Protein AF-H2ZF50-F1 (afdb_monomer_lite)

Structure (mmCIF, N/CA/C/O backbone):
data_AF-H2ZF50-F1
#
_entry.id   AF-H2ZF50-F1
#
loop_
_atom_site.group_PDB
_atom_site.id
_atom_site.type_symbol
_atom_site.label_atom_id
_atom_site.label_alt_id
_atom_site.label_comp_id
_atom_site.label_asym_id
_atom_site.label_entity_id
_atom_site.label_seq_id
_atom_site.pdbx_PDB_ins_code
_atom_site.Cartn_x
_atom_site.Cartn_y
_atom_site.Cartn_z
_atom_site.occupancy
_atom_site.B_iso_or_equiv
_atom_site.auth_seq_id
_atom_site.auth_comp_id
_atom_site.auth_asym_id
_atom_site.auth_atom_id
_atom_site.pdbx_PDB_model_num
ATOM 1 N N . MET A 1 1 ? -32.499 -3.319 24.980 1.00 57.50 1 MET A N 1
ATOM 2 C CA . MET A 1 1 ? -32.214 -4.720 24.589 1.00 57.50 1 MET A CA 1
ATOM 3 C C . MET A 1 1 ? -31.733 -4.807 23.141 1.00 57.50 1 MET A C 1
ATOM 5 O O . MET A 1 1 ? -30.931 -5.686 22.869 1.00 57.50 1 MET A O 1
ATOM 9 N N . ASP A 1 2 ? -32.138 -3.894 22.246 1.00 81.50 2 ASP A N 1
ATOM 10 C CA . ASP A 1 2 ? -31.510 -3.765 20.916 1.00 81.50 2 ASP A CA 1
ATOM 11 C C . ASP A 1 2 ? -30.094 -3.176 20.977 1.00 81.50 2 ASP A C 1
ATOM 13 O O . ASP A 1 2 ? -29.165 -3.794 20.473 1.00 81.50 2 ASP A O 1
ATOM 17 N N . ILE A 1 3 ? -29.904 -2.070 21.706 1.00 87.12 3 ILE A N 1
ATOM 18 C CA . ILE A 1 3 ? -28.607 -1.366 21.782 1.00 87.12 3 ILE A CA 1
ATOM 19 C C . ILE A 1 3 ? -27.474 -2.279 22.288 1.00 87.12 3 ILE A C 1
ATOM 21 O O . ILE A 1 3 ? -26.375 -2.273 21.759 1.00 87.12 3 ILE A O 1
ATOM 25 N N . GLU A 1 4 ? -27.736 -3.136 23.277 1.00 87.88 4 GLU A N 1
ATOM 26 C CA . GLU A 1 4 ? -26.738 -4.095 23.782 1.00 87.88 4 GLU A CA 1
ATOM 27 C C . GLU A 1 4 ? -26.288 -5.102 22.708 1.00 87.88 4 GLU A C 1
ATOM 29 O O . GLU A 1 4 ? -25.100 -5.430 22.607 1.00 87.88 4 GLU A O 1
ATOM 34 N N . LYS A 1 5 ? -27.230 -5.582 21.885 1.00 90.81 5 LYS A N 1
ATOM 35 C CA . LYS A 1 5 ? -26.914 -6.463 20.757 1.00 90.81 5 LYS A CA 1
ATOM 36 C C . LYS A 1 5 ? -26.128 -5.703 19.697 1.00 90.81 5 LYS A C 1
ATOM 38 O O . LYS A 1 5 ? -25.146 -6.237 19.196 1.00 90.81 5 LYS A O 1
ATOM 43 N N . GLU A 1 6 ? -26.520 -4.468 19.402 1.00 93.12 6 GLU A N 1
ATOM 44 C CA . GLU A 1 6 ? -25.825 -3.603 18.451 1.00 93.12 6 GLU A CA 1
ATOM 45 C C . GLU A 1 6 ? -24.375 -3.333 18.874 1.00 93.12 6 GLU A C 1
ATOM 47 O O . GLU A 1 6 ? -23.467 -3.585 18.086 1.00 93.12 6 GLU A O 1
ATOM 52 N N . CYS A 1 7 ? -24.118 -2.971 20.136 1.00 93.31 7 CYS A N 1
ATOM 53 C CA . CYS A 1 7 ? -22.753 -2.821 20.659 1.00 93.31 7 CYS A CA 1
ATOM 54 C C . CYS A 1 7 ? -21.925 -4.105 20.502 1.00 93.31 7 CYS A C 1
ATOM 56 O O . CYS A 1 7 ? -20.751 -4.057 20.143 1.00 93.31 7 CYS A O 1
ATOM 58 N N . THR A 1 8 ? -22.539 -5.267 20.747 1.00 92.56 8 THR A N 1
ATOM 59 C CA . THR A 1 8 ? -21.868 -6.567 20.587 1.00 92.56 8 THR A CA 1
ATOM 60 C C . THR A 1 8 ? -21.523 -6.845 19.121 1.00 92.56 8 THR A C 1
ATOM 62 O O . THR A 1 8 ? -20.433 -7.340 18.820 1.00 92.56 8 THR A O 1
ATOM 65 N N . LEU A 1 9 ? -22.433 -6.516 18.199 1.00 96.06 9 LEU A N 1
ATOM 66 C CA . LEU A 1 9 ? -22.215 -6.657 16.760 1.00 96.06 9 LEU A CA 1
ATOM 67 C C . LEU A 1 9 ? -21.106 -5.721 16.269 1.00 96.06 9 LEU A C 1
ATOM 69 O O . LEU A 1 9 ? -20.211 -6.178 15.560 1.00 96.06 9 LEU A O 1
ATOM 73 N N . LEU A 1 10 ? -21.123 -4.452 16.687 1.00 96.75 10 LEU A N 1
ATOM 74 C CA . LEU A 1 10 ? -20.093 -3.471 16.339 1.00 96.75 10 LEU A CA 1
ATOM 75 C C . LEU A 1 10 ? -18.712 -3.902 16.844 1.00 96.75 10 LEU A C 1
ATOM 77 O O . LEU A 1 10 ? -17.760 -3.913 16.064 1.00 96.75 10 LEU A O 1
ATOM 81 N N . GLY A 1 11 ? -18.618 -4.355 18.098 1.00 95.75 11 GLY A N 1
ATOM 82 C CA . GLY A 1 11 ? -17.365 -4.862 18.655 1.00 95.75 11 GLY A CA 1
ATOM 83 C C . GLY A 1 11 ? -16.860 -6.107 17.924 1.00 95.75 11 GLY A C 1
ATOM 84 O O . GLY A 1 11 ? -15.666 -6.231 17.661 1.00 95.75 11 GLY A O 1
ATOM 85 N N . THR A 1 12 ? -17.759 -7.010 17.523 1.00 96.88 12 THR A N 1
ATOM 86 C CA . THR A 1 12 ? -17.396 -8.194 16.722 1.00 96.88 12 THR A CA 1
ATOM 87 C C . THR A 1 12 ? -16.875 -7.794 15.341 1.00 96.88 12 THR A C 1
ATOM 89 O O . THR A 1 12 ? -15.859 -8.322 14.890 1.00 96.88 12 THR A O 1
ATOM 92 N N . LEU A 1 13 ? -17.534 -6.834 14.687 1.00 98.00 13 LEU A N 1
ATOM 93 C CA . LEU A 1 13 ? -17.120 -6.313 13.386 1.00 98.00 13 LEU A CA 1
ATOM 94 C C . LEU A 1 13 ? -15.755 -5.618 13.462 1.00 98.00 13 LEU A C 1
ATOM 96 O O . LEU A 1 13 ? -14.892 -5.879 12.626 1.00 98.00 13 LEU A O 1
ATOM 100 N N . PHE A 1 14 ? -15.528 -4.796 14.490 1.00 98.44 14 PHE A N 1
ATOM 101 C CA . PHE A 1 14 ? -14.226 -4.179 14.744 1.00 98.44 14 PHE A CA 1
ATOM 102 C C . PHE A 1 14 ? -13.121 -5.238 14.863 1.00 98.44 14 PHE A C 1
ATOM 104 O O . PHE A 1 14 ? -12.077 -5.121 14.223 1.00 98.44 14 PHE A O 1
ATOM 111 N N . GLN A 1 15 ? -13.360 -6.294 15.650 1.00 98.00 15 GLN A N 1
ATOM 112 C CA . GLN A 1 15 ? -12.381 -7.366 15.858 1.00 98.00 15 GLN A CA 1
ATOM 113 C C . GLN A 1 15 ? -12.079 -8.145 14.571 1.00 98.00 15 GLN A C 1
ATOM 115 O O . GLN A 1 15 ? -10.922 -8.490 14.328 1.00 98.00 15 GLN A O 1
ATOM 120 N N . ALA A 1 16 ? -13.085 -8.383 13.726 1.00 98.31 16 ALA A N 1
ATOM 121 C CA . ALA A 1 16 ? -12.882 -9.003 12.419 1.00 98.31 16 ALA A CA 1
ATOM 122 C C . ALA A 1 16 ? -11.975 -8.138 11.526 1.00 98.31 16 ALA A C 1
ATOM 124 O O . ALA A 1 16 ? -10.930 -8.603 11.075 1.00 98.31 16 ALA A O 1
ATOM 125 N N . ILE A 1 17 ? -12.305 -6.852 11.371 1.00 98.25 17 ILE A N 1
ATOM 126 C CA . ILE A 1 17 ? -11.558 -5.942 10.490 1.00 98.25 17 ILE A CA 1
ATOM 127 C C . ILE A 1 17 ? -10.126 -5.730 10.992 1.00 98.25 17 ILE A C 1
ATOM 129 O O . ILE A 1 17 ? -9.184 -5.773 10.205 1.00 98.25 17 ILE A O 1
ATOM 133 N N . VAL A 1 18 ? -9.910 -5.531 12.298 1.00 98.31 18 VAL A N 1
ATOM 134 C CA . VAL A 1 18 ? -8.547 -5.305 12.815 1.00 98.31 18 VAL A CA 1
ATOM 135 C C . VAL A 1 18 ? -7.684 -6.564 12.691 1.00 98.31 18 VAL A C 1
ATOM 137 O O . VAL A 1 18 ? -6.473 -6.466 12.480 1.00 98.31 18 VAL A O 1
ATOM 140 N N . THR A 1 19 ? -8.303 -7.747 12.764 1.00 98.31 19 THR A N 1
ATOM 141 C CA . THR A 1 19 ? -7.630 -9.027 12.518 1.00 98.31 19 THR A CA 1
ATOM 142 C C . THR A 1 19 ? -7.176 -9.124 11.066 1.00 98.31 19 THR A C 1
ATOM 144 O O . THR A 1 19 ? -5.995 -9.384 10.829 1.00 98.31 19 THR A O 1
ATOM 147 N N . ASP A 1 20 ? -8.064 -8.841 10.111 1.00 97.88 20 ASP A N 1
ATOM 148 C CA . ASP A 1 20 ? -7.739 -8.836 8.679 1.00 97.88 20 ASP A CA 1
ATOM 149 C C . ASP A 1 20 ? -6.645 -7.807 8.362 1.00 97.88 20 ASP A C 1
ATOM 151 O O . ASP A 1 20 ? -5.648 -8.106 7.696 1.00 97.88 20 ASP A O 1
ATOM 155 N N . LEU A 1 21 ? -6.765 -6.608 8.937 1.00 97.19 21 LEU A N 1
ATOM 156 C CA . LEU A 1 21 ? -5.804 -5.527 8.766 1.00 97.19 21 LEU A CA 1
ATOM 157 C C . LEU A 1 21 ? -4.402 -5.924 9.256 1.00 97.19 21 LEU A C 1
ATOM 159 O O . LEU A 1 21 ? -3.409 -5.645 8.578 1.00 97.19 21 LEU A O 1
ATOM 163 N N . LYS A 1 22 ? -4.298 -6.620 10.395 1.00 97.75 22 LYS A N 1
ATOM 164 C CA . LYS A 1 22 ? -3.023 -7.147 10.918 1.00 97.75 22 LYS A CA 1
ATOM 165 C C . LYS A 1 22 ? -2.495 -8.302 10.066 1.00 97.75 22 LYS A C 1
ATOM 167 O O . LYS A 1 22 ? -1.298 -8.331 9.758 1.00 97.75 22 LYS A O 1
ATOM 172 N N . ALA A 1 23 ? -3.379 -9.212 9.656 1.00 97.62 23 ALA A N 1
ATOM 173 C CA . ALA A 1 23 ? -3.059 -10.361 8.813 1.00 97.62 23 ALA A CA 1
ATOM 174 C C . ALA A 1 23 ? -2.582 -9.961 7.407 1.00 97.62 23 ALA A C 1
ATOM 176 O O . ALA A 1 23 ? -1.871 -10.734 6.772 1.00 97.62 23 ALA A O 1
ATOM 177 N N . SER A 1 24 ? -2.894 -8.745 6.946 1.00 97.12 24 SER A N 1
ATOM 178 C CA . SER A 1 24 ? -2.404 -8.215 5.666 1.00 97.12 24 SER A CA 1
ATOM 179 C C . SER A 1 24 ? -0.895 -7.923 5.637 1.00 97.12 24 SER A C 1
ATOM 181 O O . SER A 1 24 ? -0.319 -7.810 4.557 1.00 97.12 24 SER A O 1
ATOM 183 N N . SER A 1 25 ? -0.223 -7.826 6.793 1.00 96.94 25 SER A N 1
ATOM 184 C CA . SER A 1 25 ? 1.191 -7.415 6.865 1.00 96.94 25 SER A CA 1
ATOM 185 C C . SER A 1 25 ? 2.131 -8.226 5.955 1.00 96.94 25 SER A C 1
ATOM 187 O O . SER A 1 25 ? 2.868 -7.610 5.186 1.00 96.94 25 SER A O 1
ATOM 189 N N . PRO A 1 26 ? 2.091 -9.577 5.950 1.00 98.06 26 PRO A N 1
ATOM 190 C CA . PRO A 1 26 ? 2.963 -10.376 5.091 1.00 98.06 26 PRO A CA 1
ATOM 191 C C . PRO A 1 26 ? 2.687 -10.178 3.597 1.00 98.06 26 PRO A C 1
ATOM 193 O O . PRO A 1 26 ? 3.593 -10.353 2.789 1.00 98.06 26 PRO A O 1
ATOM 196 N N . VAL A 1 27 ? 1.457 -9.807 3.221 1.00 98.38 27 VAL A N 1
ATOM 197 C CA . VAL A 1 27 ? 1.085 -9.532 1.824 1.00 98.38 27 VAL A CA 1
ATOM 198 C C . VAL A 1 27 ? 1.786 -8.265 1.335 1.00 98.38 27 VAL A C 1
ATOM 200 O O . VAL A 1 27 ? 2.349 -8.253 0.242 1.00 98.38 27 VAL A O 1
ATOM 203 N N . TRP A 1 28 ? 1.817 -7.220 2.164 1.00 98.50 28 TRP A N 1
ATOM 204 C CA . TRP A 1 28 ? 2.536 -5.984 1.852 1.00 98.50 28 TRP A CA 1
ATOM 205 C C . TRP A 1 28 ? 4.056 -6.170 1.852 1.00 98.50 28 TRP A C 1
ATOM 207 O O . TRP A 1 28 ? 4.734 -5.669 0.955 1.00 98.50 28 TRP A O 1
ATOM 217 N N . ASP A 1 29 ? 4.585 -6.928 2.818 1.00 98.38 29 ASP A N 1
ATOM 218 C CA . ASP A 1 29 ? 6.004 -7.293 2.861 1.00 98.38 29 ASP A CA 1
ATOM 219 C C . ASP A 1 29 ? 6.408 -8.074 1.586 1.00 98.38 29 ASP A C 1
ATOM 221 O O . ASP A 1 29 ? 7.432 -7.780 0.964 1.00 98.38 29 ASP A O 1
ATOM 225 N N . ASP A 1 30 ? 5.598 -9.043 1.142 1.00 98.69 30 ASP A N 1
ATOM 226 C CA . ASP A 1 30 ? 5.827 -9.787 -0.107 1.00 98.69 30 ASP A CA 1
ATOM 227 C C . ASP A 1 30 ? 5.760 -8.880 -1.346 1.00 98.69 30 ASP A C 1
ATOM 229 O O . ASP A 1 30 ? 6.642 -8.956 -2.207 1.00 98.69 30 ASP A O 1
ATOM 233 N N . PHE A 1 31 ? 4.771 -7.982 -1.412 1.00 98.75 31 PHE A N 1
ATOM 234 C CA . PHE A 1 31 ? 4.643 -6.999 -2.489 1.00 98.75 31 PHE A CA 1
ATOM 235 C C . PHE A 1 31 ? 5.906 -6.138 -2.626 1.00 98.75 31 PHE A C 1
ATOM 237 O O . PHE A 1 31 ? 6.481 -6.067 -3.713 1.00 98.75 31 PHE A O 1
ATOM 244 N N . VAL A 1 32 ? 6.385 -5.544 -1.526 1.00 98.75 32 VAL A N 1
ATOM 245 C CA . VAL A 1 32 ? 7.606 -4.720 -1.522 1.00 98.75 32 VAL A CA 1
ATOM 246 C C . VAL A 1 32 ? 8.815 -5.544 -1.961 1.00 98.75 32 VAL A C 1
ATOM 248 O O . VAL A 1 32 ? 9.557 -5.133 -2.854 1.00 98.75 32 VAL A O 1
ATOM 251 N N . ASN A 1 33 ? 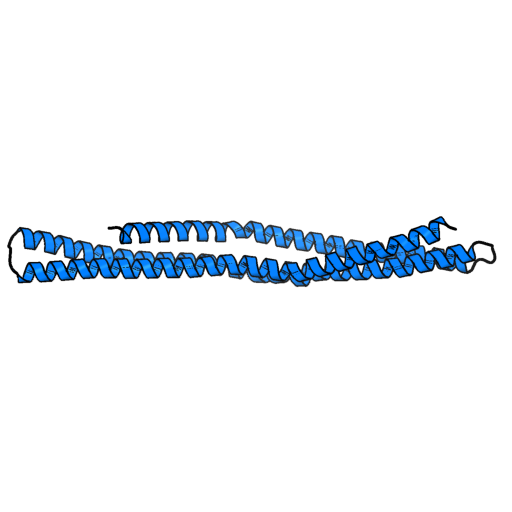8.988 -6.748 -1.412 1.00 98.69 33 ASN A N 1
ATOM 252 C CA . ASN A 1 33 ? 10.105 -7.624 -1.770 1.00 98.69 33 ASN A CA 1
ATOM 253 C C . ASN A 1 33 ? 10.110 -7.999 -3.259 1.00 98.69 33 ASN A C 1
ATOM 255 O O . ASN A 1 33 ? 11.167 -8.016 -3.899 1.00 98.69 33 ASN A O 1
ATOM 259 N N . LYS A 1 34 ? 8.941 -8.308 -3.828 1.00 98.75 34 LYS A N 1
ATOM 260 C CA . LYS A 1 34 ? 8.798 -8.611 -5.258 1.00 98.75 34 LYS A CA 1
ATOM 261 C C . LYS A 1 34 ? 9.001 -7.371 -6.124 1.00 98.75 34 LYS A C 1
ATOM 263 O O . LYS A 1 34 ? 9.671 -7.474 -7.149 1.00 98.75 34 LYS A O 1
ATOM 268 N N . GLY A 1 35 ? 8.508 -6.214 -5.689 1.00 98.75 35 GLY A N 1
ATOM 269 C CA . GLY A 1 35 ? 8.713 -4.932 -6.360 1.00 98.75 35 GLY A CA 1
ATOM 270 C C . GLY A 1 35 ? 10.194 -4.559 -6.473 1.00 98.75 35 GLY A C 1
ATOM 271 O O . GLY A 1 35 ? 10.670 -4.269 -7.569 1.00 98.75 35 GLY A O 1
ATOM 272 N N . ILE A 1 36 ? 10.957 -4.678 -5.379 1.00 98.81 36 ILE A N 1
ATOM 273 C CA . ILE A 1 36 ? 12.415 -4.442 -5.375 1.00 98.81 36 ILE A CA 1
ATOM 274 C C . ILE A 1 36 ? 13.127 -5.391 -6.349 1.00 98.81 36 ILE A C 1
ATOM 276 O O . ILE A 1 36 ? 13.986 -4.970 -7.126 1.00 98.81 36 ILE A O 1
ATOM 280 N N . LYS A 1 37 ? 12.772 -6.684 -6.332 1.00 98.75 37 LYS A N 1
ATOM 281 C CA . LYS A 1 37 ? 13.362 -7.679 -7.244 1.00 98.75 37 LYS A CA 1
ATOM 282 C C . LYS A 1 37 ? 13.079 -7.343 -8.706 1.00 98.75 37 LYS A C 1
ATOM 284 O O . LYS A 1 37 ? 14.005 -7.376 -9.515 1.00 98.75 37 LYS A O 1
ATOM 289 N N . LEU A 1 38 ? 11.832 -7.002 -9.032 1.00 98.69 38 LEU A N 1
ATOM 290 C CA . LEU A 1 38 ? 11.441 -6.606 -10.382 1.00 98.69 38 LEU A CA 1
ATOM 291 C C . LEU A 1 38 ? 12.208 -5.359 -10.836 1.00 98.69 38 LEU A C 1
ATOM 293 O O . LEU A 1 38 ? 12.811 -5.387 -11.907 1.00 98.69 38 LEU A O 1
ATOM 297 N N . HIS A 1 39 ? 12.264 -4.313 -10.005 1.00 98.69 39 HIS A N 1
ATOM 298 C CA . HIS A 1 39 ? 13.035 -3.103 -10.299 1.00 98.69 39 HIS A CA 1
ATOM 299 C C . HIS A 1 39 ? 14.501 -3.425 -10.623 1.00 98.69 39 HIS A C 1
ATOM 301 O O . HIS A 1 39 ? 15.023 -2.975 -11.641 1.00 98.69 39 HIS A O 1
ATOM 307 N N . ASN A 1 40 ? 15.166 -4.241 -9.799 1.00 98.69 40 ASN A N 1
ATOM 308 C CA . ASN A 1 40 ? 16.573 -4.591 -10.008 1.00 98.69 40 ASN A CA 1
ATOM 309 C C . ASN A 1 40 ? 16.805 -5.334 -11.333 1.00 98.69 40 ASN A C 1
ATOM 311 O O . ASN A 1 40 ? 17.778 -5.053 -12.036 1.00 98.69 40 ASN A O 1
ATOM 315 N N . LEU A 1 41 ? 15.906 -6.256 -11.691 1.00 98.69 41 LEU A N 1
ATOM 316 C CA . LEU A 1 41 ? 15.976 -6.984 -12.960 1.00 98.69 41 LEU A CA 1
ATOM 317 C C . LEU A 1 41 ? 15.733 -6.065 -14.161 1.00 98.69 41 LEU A C 1
ATOM 319 O O . LEU A 1 41 ? 16.473 -6.133 -15.144 1.00 98.69 41 LEU A O 1
ATOM 323 N N . LEU A 1 42 ? 14.741 -5.175 -14.078 1.00 98.25 42 LEU A N 1
ATOM 324 C CA . LEU A 1 42 ? 14.475 -4.184 -15.120 1.00 98.25 42 LEU A CA 1
ATOM 325 C C . LEU A 1 42 ? 15.664 -3.238 -15.293 1.00 98.25 42 LEU A C 1
ATOM 327 O O . LEU A 1 42 ? 16.131 -3.033 -16.411 1.00 98.25 42 LEU A O 1
ATOM 331 N N . LYS A 1 43 ? 16.240 -2.747 -14.193 1.00 98.19 43 LYS A N 1
ATOM 332 C CA . LYS A 1 43 ? 17.424 -1.884 -14.216 1.00 98.19 43 LYS A CA 1
ATOM 333 C C . LYS A 1 43 ? 18.599 -2.565 -14.915 1.00 98.19 43 LYS A C 1
ATOM 335 O O . LYS A 1 43 ? 19.172 -1.984 -15.835 1.00 98.19 43 LYS A O 1
ATOM 340 N N . ALA A 1 44 ? 18.909 -3.810 -14.548 1.00 98.38 44 ALA A N 1
ATOM 341 C CA . ALA A 1 44 ? 19.939 -4.598 -15.226 1.00 98.38 44 ALA A CA 1
ATOM 342 C C . ALA A 1 44 ? 19.630 -4.792 -16.722 1.00 98.38 44 ALA A C 1
ATOM 344 O O . ALA A 1 44 ? 20.524 -4.672 -17.560 1.00 98.38 44 ALA A O 1
ATOM 345 N N . THR A 1 45 ? 18.359 -5.015 -17.066 1.00 97.44 45 THR A N 1
ATOM 346 C CA . THR A 1 45 ? 17.899 -5.147 -18.455 1.00 97.44 45 THR A CA 1
ATOM 347 C C . THR A 1 45 ? 18.140 -3.865 -19.251 1.00 97.44 45 THR A C 1
ATOM 349 O O . THR A 1 45 ? 18.725 -3.937 -20.327 1.00 97.44 45 THR A O 1
ATOM 352 N N . THR A 1 46 ? 17.795 -2.688 -18.716 1.00 96.44 46 THR A N 1
ATOM 353 C CA . THR A 1 46 ? 18.047 -1.403 -19.405 1.00 96.44 46 THR A CA 1
ATOM 354 C C . THR A 1 46 ? 19.537 -1.167 -19.673 1.00 96.44 46 THR A C 1
ATOM 356 O O . THR A 1 46 ? 19.921 -0.692 -20.742 1.00 96.44 46 THR A O 1
ATOM 359 N N . MET A 1 47 ? 20.408 -1.562 -18.736 1.00 96.56 47 MET A N 1
ATOM 360 C CA . MET A 1 47 ? 21.860 -1.469 -18.910 1.00 96.56 47 MET A CA 1
ATOM 361 C C . MET A 1 47 ? 22.357 -2.416 -20.008 1.00 96.56 47 MET A C 1
ATOM 363 O O . MET A 1 47 ? 23.138 -2.008 -20.868 1.00 96.56 47 MET A O 1
ATOM 367 N N . ALA A 1 48 ? 21.882 -3.664 -20.008 1.00 97.56 48 ALA A N 1
ATOM 368 C CA . ALA A 1 48 ? 22.234 -4.650 -21.025 1.00 97.56 48 ALA A CA 1
ATOM 369 C C . ALA A 1 48 ? 21.736 -4.238 -22.421 1.00 97.56 48 ALA A C 1
ATOM 371 O O . ALA A 1 48 ? 22.489 -4.319 -23.392 1.00 97.56 48 ALA A O 1
ATOM 372 N N . MET A 1 49 ? 20.502 -3.733 -22.517 1.00 94.62 49 MET A N 1
ATOM 373 C CA . MET A 1 49 ? 19.936 -3.194 -23.756 1.00 94.62 49 MET A CA 1
ATOM 374 C C . MET A 1 49 ? 20.770 -2.024 -24.281 1.00 94.62 49 MET A C 1
ATOM 376 O O . MET A 1 49 ? 21.134 -2.025 -25.454 1.00 94.62 49 MET A O 1
ATOM 380 N N . SER A 1 50 ? 21.136 -1.068 -23.418 1.00 95.06 50 SER A N 1
ATOM 381 C CA . SER A 1 50 ? 21.997 0.063 -23.794 1.00 95.06 50 SER A CA 1
ATOM 382 C C . SER A 1 50 ? 23.330 -0.411 -24.395 1.00 95.06 50 SER A C 1
ATOM 384 O O . SER A 1 50 ? 23.689 -0.000 -25.498 1.00 95.06 50 SER A O 1
ATOM 386 N N . ALA A 1 51 ? 24.029 -1.331 -23.721 1.00 96.94 51 ALA A N 1
ATOM 387 C CA . ALA A 1 51 ? 25.318 -1.855 -24.184 1.00 96.94 51 ALA A CA 1
ATOM 388 C C . ALA A 1 51 ? 25.210 -2.637 -25.509 1.00 96.94 51 ALA A C 1
ATOM 390 O O . ALA A 1 51 ? 26.088 -2.561 -26.377 1.00 96.94 51 ALA A O 1
ATOM 391 N N . PHE A 1 52 ? 24.118 -3.380 -25.697 1.00 96.38 52 PHE A N 1
ATOM 392 C CA . PHE A 1 52 ? 23.858 -4.078 -26.952 1.00 96.38 52 PHE A CA 1
ATOM 393 C C . PHE A 1 52 ? 23.602 -3.095 -28.102 1.00 96.38 52 PHE A C 1
ATOM 395 O O . PHE A 1 52 ? 24.186 -3.241 -29.179 1.00 96.38 52 PHE A O 1
ATOM 402 N N . MET A 1 53 ? 22.817 -2.042 -27.859 1.00 94.06 53 MET A N 1
ATOM 403 C CA . MET A 1 53 ? 22.557 -1.008 -28.863 1.00 94.06 53 MET A CA 1
ATOM 404 C C . MET A 1 53 ? 23.814 -0.230 -29.255 1.00 94.06 53 MET A C 1
ATOM 406 O O . MET A 1 53 ? 23.983 0.088 -30.430 1.00 94.06 53 MET A O 1
ATOM 410 N N . GLU A 1 54 ? 24.741 0.012 -28.328 1.00 96.50 54 GLU A N 1
ATOM 411 C CA . GLU A 1 54 ? 26.060 0.570 -28.662 1.00 96.50 54 GLU A CA 1
ATOM 412 C C . GLU A 1 54 ? 26.856 -0.335 -29.611 1.00 96.50 54 GLU A C 1
ATOM 414 O O . GLU A 1 54 ? 27.562 0.148 -30.497 1.00 96.50 54 GLU A O 1
ATOM 419 N N . SER A 1 55 ? 26.738 -1.655 -29.458 1.00 97.81 55 SER A N 1
ATOM 420 C CA . SER A 1 55 ? 27.391 -2.610 -30.358 1.00 97.81 55 SER A CA 1
ATOM 421 C C . SER A 1 55 ? 26.773 -2.580 -31.758 1.00 97.81 55 SER A C 1
ATOM 423 O O . SER A 1 55 ? 27.509 -2.584 -32.745 1.00 97.81 55 SER A O 1
ATOM 425 N N . ILE A 1 56 ? 25.444 -2.463 -31.862 1.00 94.25 56 ILE A N 1
ATOM 426 C CA . ILE A 1 56 ? 24.759 -2.275 -33.152 1.00 94.25 56 ILE A CA 1
ATOM 427 C C . ILE A 1 56 ? 25.163 -0.939 -33.785 1.00 94.25 56 ILE A C 1
ATOM 429 O O . ILE A 1 56 ? 25.445 -0.899 -34.981 1.00 94.25 56 ILE A O 1
ATOM 433 N N . GLN A 1 57 ? 25.269 0.140 -33.002 1.00 96.69 57 GLN A N 1
ATOM 434 C CA . GLN A 1 57 ? 25.712 1.437 -33.519 1.00 96.69 57 GLN A CA 1
ATOM 435 C C . GLN A 1 57 ? 27.122 1.358 -34.118 1.00 96.69 57 GLN A C 1
ATOM 437 O O . GLN A 1 57 ? 27.343 1.881 -35.203 1.00 96.69 57 GLN A O 1
ATOM 442 N N . LYS A 1 58 ? 28.055 0.621 -33.498 1.00 97.88 58 LYS A N 1
ATOM 443 C CA . LYS A 1 58 ? 29.393 0.391 -34.082 1.00 97.88 58 LYS A CA 1
ATOM 444 C C . LYS A 1 58 ? 29.326 -0.306 -35.445 1.00 97.88 58 LYS A C 1
ATOM 446 O O . LYS A 1 58 ? 30.086 0.045 -36.347 1.00 97.88 58 LYS A O 1
ATOM 451 N N . ILE A 1 59 ? 28.419 -1.274 -35.613 1.00 96.06 59 ILE A N 1
ATOM 452 C CA . ILE A 1 59 ? 28.177 -1.934 -36.908 1.00 96.06 59 ILE A CA 1
ATOM 453 C C . ILE A 1 59 ? 27.602 -0.931 -37.915 1.00 96.06 59 ILE A C 1
ATOM 455 O O . ILE A 1 59 ? 28.058 -0.880 -39.060 1.00 96.06 59 ILE A O 1
ATOM 459 N N . ALA A 1 60 ? 26.635 -0.114 -37.492 1.00 94.81 60 ALA A N 1
ATOM 460 C CA . ALA A 1 60 ? 26.032 0.926 -38.318 1.00 94.81 60 ALA A CA 1
ATOM 461 C C . ALA A 1 60 ? 27.082 1.941 -38.808 1.00 94.81 60 ALA A C 1
ATOM 463 O O . ALA A 1 60 ? 27.150 2.234 -40.005 1.00 94.81 60 ALA A O 1
ATOM 464 N N . ASP A 1 61 ? 27.959 2.402 -37.915 1.00 96.81 61 ASP A N 1
ATOM 465 C CA . ASP A 1 61 ? 29.035 3.349 -38.214 1.00 96.81 61 ASP A CA 1
ATOM 466 C C . ASP A 1 61 ? 30.067 2.745 -39.170 1.00 96.81 61 ASP A C 1
ATOM 468 O O . ASP A 1 61 ? 30.451 3.375 -40.158 1.00 96.81 61 ASP A O 1
ATOM 472 N N . PHE A 1 62 ? 30.501 1.504 -38.921 1.00 96.44 62 PHE A N 1
ATOM 473 C CA . PHE A 1 62 ? 31.413 0.796 -39.821 1.00 96.44 62 PHE A CA 1
ATOM 474 C C . PHE A 1 62 ? 30.817 0.692 -41.229 1.00 96.44 62 PHE A C 1
ATOM 476 O O . PHE A 1 62 ? 31.458 1.079 -42.205 1.00 96.44 62 PHE A O 1
ATOM 483 N N . THR A 1 63 ? 29.564 0.240 -41.315 1.00 94.12 63 THR A N 1
ATOM 484 C CA . THR A 1 63 ? 28.837 0.034 -42.574 1.00 94.12 63 THR A CA 1
ATOM 485 C C . THR A 1 63 ? 28.662 1.348 -43.343 1.00 94.12 63 THR A C 1
ATOM 487 O O . THR A 1 63 ? 28.901 1.395 -44.552 1.00 94.12 63 THR A O 1
ATOM 490 N N . THR A 1 64 ? 28.351 2.442 -42.640 1.00 94.75 64 THR A N 1
ATOM 491 C CA . THR A 1 64 ? 28.209 3.794 -43.214 1.00 94.75 64 THR A CA 1
ATOM 492 C C . THR A 1 64 ? 29.517 4.326 -43.810 1.00 94.75 64 THR A C 1
ATOM 494 O O . THR A 1 64 ? 29.498 5.078 -44.786 1.00 94.75 64 THR A O 1
ATOM 497 N N . ASN A 1 65 ? 30.659 3.929 -43.243 1.00 94.69 65 ASN A N 1
ATOM 498 C CA . ASN A 1 65 ? 31.987 4.369 -43.677 1.00 94.69 65 ASN A CA 1
ATOM 499 C C . ASN A 1 65 ? 32.611 3.482 -44.768 1.00 94.69 65 ASN A C 1
ATOM 501 O O . ASN A 1 65 ? 33.694 3.792 -45.274 1.00 94.69 65 ASN A O 1
ATOM 505 N N . THR A 1 66 ? 31.954 2.385 -45.153 1.00 93.31 66 THR A N 1
ATOM 506 C CA . THR A 1 66 ? 32.412 1.564 -46.279 1.00 93.31 66 THR A CA 1
ATOM 507 C C . THR A 1 66 ? 32.326 2.339 -47.599 1.00 93.31 66 THR A C 1
ATOM 509 O O . THR A 1 66 ? 31.458 3.184 -47.803 1.00 93.31 66 THR A O 1
ATOM 512 N N . LYS A 1 67 ? 33.236 2.039 -48.535 1.00 90.88 67 LYS A N 1
ATOM 513 C CA . LYS A 1 67 ? 33.241 2.623 -49.892 1.00 90.88 67 LYS A CA 1
ATOM 514 C C . LYS A 1 67 ? 32.323 1.877 -50.877 1.00 90.88 67 LYS A C 1
ATOM 516 O O . LYS A 1 67 ? 32.332 2.190 -52.063 1.00 90.88 67 LYS A O 1
ATOM 521 N N . GLY A 1 68 ? 31.618 0.849 -50.401 1.00 87.38 68 GLY A N 1
ATOM 522 C CA . GLY A 1 68 ? 30.752 -0.016 -51.201 1.00 87.38 68 GLY A CA 1
ATOM 523 C C . GLY A 1 68 ? 29.298 0.455 -51.232 1.00 87.38 68 GLY A C 1
ATOM 524 O O . GLY A 1 68 ? 28.976 1.579 -50.855 1.00 87.38 68 GLY A O 1
ATOM 525 N N . SER A 1 69 ? 28.407 -0.435 -51.659 1.00 89.19 69 SER A N 1
ATOM 526 C CA . SER A 1 69 ? 26.974 -0.170 -51.833 1.00 89.19 69 SER A CA 1
ATOM 527 C C . SER A 1 69 ? 26.135 -0.353 -50.561 1.00 89.19 69 SER A C 1
ATOM 529 O O . SER A 1 69 ? 24.936 -0.541 -50.672 1.00 89.19 69 SER A O 1
ATOM 531 N N . THR A 1 70 ? 26.745 -0.363 -49.372 1.00 92.06 70 THR A N 1
ATOM 532 C CA . THR A 1 70 ? 26.054 -0.655 -48.097 1.00 92.06 70 THR A CA 1
ATOM 533 C C . THR A 1 70 ? 25.862 0.578 -47.213 1.00 92.06 70 THR A C 1
ATOM 535 O O . THR A 1 70 ? 25.390 0.473 -46.083 1.00 92.06 70 THR A O 1
ATOM 538 N N . LYS A 1 71 ? 26.269 1.764 -47.675 1.00 92.50 71 LYS A N 1
ATOM 539 C CA . LYS A 1 71 ? 26.243 2.994 -46.868 1.00 92.50 71 LYS A CA 1
ATOM 540 C C . LYS A 1 71 ? 24.833 3.368 -46.394 1.00 92.50 71 LYS A C 1
ATOM 542 O O . LYS A 1 71 ? 24.659 3.803 -45.258 1.00 92.50 71 LYS A O 1
ATOM 547 N N . ASP A 1 72 ? 23.849 3.208 -47.263 1.00 88.62 72 ASP A N 1
ATOM 548 C CA . ASP A 1 72 ? 22.423 3.392 -46.996 1.00 88.62 72 ASP A CA 1
ATOM 549 C C . ASP A 1 72 ? 21.909 2.479 -45.870 1.00 88.62 72 ASP A C 1
ATOM 551 O O . ASP A 1 72 ? 21.208 2.955 -44.973 1.00 88.62 72 ASP A O 1
ATOM 555 N N . ILE A 1 73 ? 22.352 1.218 -45.836 1.00 90.38 73 ILE A N 1
ATOM 556 C CA . ILE A 1 73 ? 22.041 0.271 -44.754 1.00 90.38 73 ILE A CA 1
ATOM 557 C C . ILE A 1 73 ? 22.594 0.778 -43.415 1.00 90.38 73 ILE A C 1
ATOM 559 O O . ILE A 1 73 ? 21.882 0.796 -42.411 1.00 90.38 73 ILE A O 1
ATOM 563 N N . GLY A 1 74 ? 23.845 1.248 -43.385 1.00 92.44 74 GLY A N 1
ATOM 564 C CA . GLY A 1 74 ? 24.453 1.810 -42.170 1.00 92.44 74 GLY A CA 1
ATOM 565 C C . GLY A 1 74 ? 23.703 3.034 -41.622 1.00 92.44 74 GLY A C 1
ATOM 566 O O . GLY A 1 74 ? 23.492 3.156 -40.410 1.00 92.44 74 GLY A O 1
ATOM 567 N N . ILE A 1 75 ? 23.219 3.907 -42.512 1.00 90.12 75 ILE A N 1
ATOM 568 C CA . ILE A 1 75 ? 22.382 5.058 -42.141 1.00 90.12 75 ILE A CA 1
ATOM 569 C C . ILE A 1 75 ? 21.047 4.585 -41.552 1.00 90.12 75 ILE A C 1
ATOM 571 O O . ILE A 1 75 ? 20.618 5.097 -40.514 1.00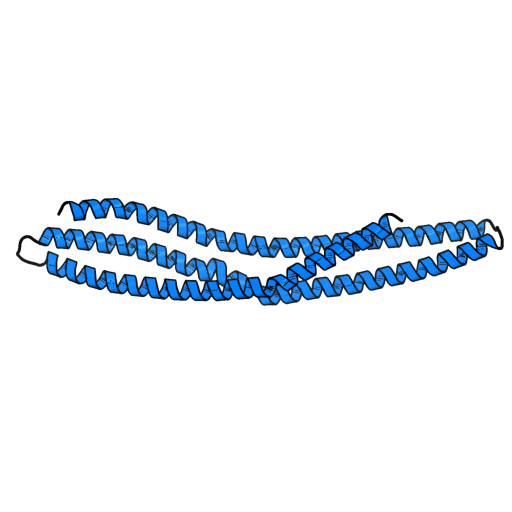 90.12 75 ILE A O 1
ATOM 575 N N . ALA A 1 76 ? 20.398 3.594 -42.170 1.00 88.88 76 ALA A N 1
ATOM 576 C CA . ALA A 1 76 ? 19.153 3.033 -41.656 1.00 88.88 76 ALA A CA 1
ATOM 577 C C . ALA A 1 76 ? 19.334 2.407 -40.265 1.00 88.88 76 ALA A C 1
ATOM 579 O O . ALA A 1 76 ? 18.565 2.721 -39.357 1.00 88.88 76 ALA A O 1
ATOM 580 N N . LEU A 1 77 ? 20.397 1.620 -40.061 1.00 90.31 77 LEU A N 1
ATOM 581 C CA . LEU A 1 77 ? 20.741 1.041 -38.758 1.00 90.31 77 LEU A CA 1
ATOM 582 C C . LEU A 1 77 ? 20.966 2.117 -37.685 1.00 90.31 77 LEU A C 1
ATOM 584 O O . LEU A 1 77 ? 20.486 1.976 -36.562 1.00 90.31 77 LEU A O 1
ATOM 588 N N . THR A 1 78 ? 21.622 3.228 -38.031 1.00 92.12 78 THR A N 1
ATOM 589 C CA . THR A 1 78 ? 21.807 4.356 -37.103 1.00 92.12 78 T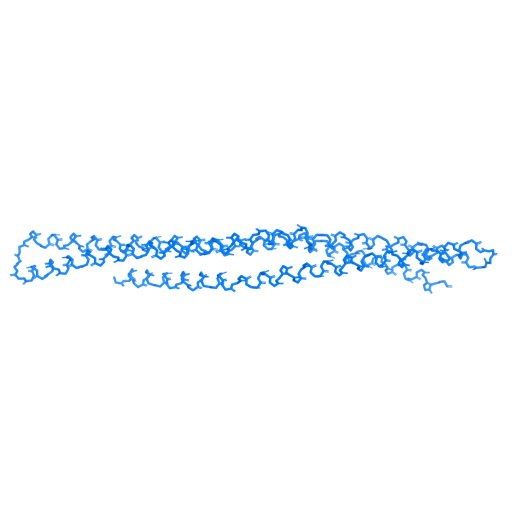HR A CA 1
ATOM 590 C C . THR A 1 78 ? 20.465 4.953 -36.666 1.00 92.12 78 THR A C 1
ATOM 592 O O . THR A 1 78 ? 20.268 5.237 -35.484 1.00 92.12 78 THR A O 1
ATOM 595 N N . ARG A 1 79 ? 19.499 5.099 -37.586 1.00 89.62 79 ARG A N 1
ATOM 596 C CA . ARG A 1 79 ? 18.147 5.584 -37.242 1.00 89.62 79 ARG A CA 1
ATOM 597 C C . ARG A 1 79 ? 17.426 4.640 -36.279 1.00 89.62 79 ARG A C 1
ATOM 599 O O . ARG A 1 79 ? 16.815 5.114 -35.322 1.00 89.62 79 ARG A O 1
ATOM 606 N N . ILE A 1 80 ? 17.550 3.325 -36.481 1.00 87.50 80 ILE A N 1
ATOM 607 C CA . ILE A 1 80 ? 17.012 2.319 -35.551 1.00 87.50 80 ILE A CA 1
ATOM 608 C C . ILE A 1 80 ? 17.638 2.488 -34.168 1.00 87.50 80 ILE A C 1
ATOM 610 O O . ILE A 1 80 ? 16.913 2.552 -33.178 1.00 87.50 80 ILE A O 1
ATOM 614 N N . CYS A 1 81 ? 18.967 2.611 -34.084 1.00 90.69 81 CYS A N 1
ATOM 615 C CA . CYS A 1 81 ? 19.665 2.801 -32.813 1.00 90.69 81 CYS A CA 1
ATOM 616 C C . CYS A 1 81 ? 19.177 4.041 -32.058 1.00 90.69 81 CYS A C 1
ATOM 618 O O . CYS A 1 81 ? 18.908 3.970 -30.857 1.00 90.69 81 CYS A O 1
ATOM 620 N N . VAL A 1 82 ? 19.012 5.166 -32.761 1.00 89.62 82 VAL A N 1
ATOM 621 C CA . VAL A 1 82 ? 18.476 6.403 -32.176 1.00 89.62 82 VAL A CA 1
ATOM 622 C C . VAL A 1 82 ? 17.056 6.193 -31.646 1.00 89.62 82 VAL A C 1
ATOM 624 O O . VAL A 1 82 ? 16.763 6.595 -30.518 1.00 89.62 82 VAL A O 1
ATOM 627 N N . ARG A 1 83 ? 16.184 5.525 -32.410 1.00 87.75 83 ARG A N 1
ATOM 628 C CA . ARG A 1 83 ? 14.805 5.253 -31.982 1.00 87.75 83 ARG A CA 1
ATOM 629 C C . ARG A 1 83 ? 14.749 4.314 -30.781 1.00 87.75 83 ARG A C 1
ATOM 631 O O . ARG A 1 83 ? 14.014 4.577 -29.831 1.00 87.75 83 ARG A O 1
ATOM 638 N N . GLN A 1 84 ? 15.554 3.258 -30.793 1.00 88.31 84 GLN A N 1
ATOM 639 C CA . GLN A 1 84 ? 15.623 2.297 -29.699 1.00 88.31 84 GLN A CA 1
ATOM 640 C C . GLN A 1 84 ? 16.123 2.950 -28.406 1.00 88.31 84 GLN A C 1
ATOM 642 O O . GLN A 1 84 ? 15.639 2.627 -27.324 1.00 88.31 84 GLN A O 1
ATOM 647 N N . LYS A 1 85 ? 17.038 3.924 -28.509 1.00 90.12 85 LYS A N 1
ATOM 648 C CA . LYS A 1 85 ? 17.501 4.720 -27.364 1.00 90.12 85 LYS A CA 1
ATOM 649 C C . LYS A 1 85 ? 16.376 5.543 -26.725 1.00 90.12 85 LYS A C 1
ATOM 651 O O . LYS A 1 85 ? 16.373 5.727 -25.511 1.00 90.12 85 LYS A O 1
ATOM 656 N N . GLN A 1 86 ? 15.410 6.027 -27.507 1.00 89.75 86 GLN A N 1
ATOM 657 C CA . GLN A 1 86 ? 14.241 6.731 -26.963 1.00 89.75 86 GLN A CA 1
ATOM 658 C C . GLN A 1 86 ? 13.338 5.783 -26.163 1.00 89.75 86 GLN A C 1
ATOM 660 O O . GLN A 1 86 ? 12.951 6.116 -25.043 1.00 89.75 86 GLN A O 1
ATOM 665 N N . MET A 1 87 ? 13.082 4.578 -26.683 1.00 89.31 87 MET A N 1
ATOM 666 C CA . MET A 1 87 ? 12.333 3.545 -25.957 1.00 89.31 87 MET A CA 1
ATOM 667 C C . MET A 1 87 ? 13.056 3.112 -24.672 1.00 89.31 87 MET A C 1
ATOM 669 O O . MET A 1 87 ? 12.430 2.990 -23.622 1.00 89.31 87 MET A O 1
ATOM 673 N N . ASP A 1 88 ? 14.379 2.945 -24.727 1.00 91.62 88 ASP A N 1
ATOM 674 C CA . ASP A 1 88 ? 15.202 2.620 -23.558 1.00 91.62 88 ASP A CA 1
ATOM 675 C C . ASP A 1 88 ? 15.111 3.702 -22.466 1.00 91.62 88 ASP A C 1
ATOM 677 O O . ASP A 1 88 ? 14.971 3.387 -21.285 1.00 91.62 88 ASP A O 1
ATOM 681 N N . ASN A 1 89 ? 15.087 4.986 -22.841 1.00 93.81 89 ASN A N 1
ATOM 682 C CA . ASN A 1 89 ? 14.861 6.073 -21.884 1.00 93.81 89 ASN A CA 1
ATOM 683 C C . ASN A 1 89 ? 13.476 5.987 -21.219 1.00 93.81 89 ASN A C 1
ATOM 685 O O . ASN A 1 89 ? 13.378 6.191 -20.009 1.00 93.81 89 ASN A O 1
ATOM 689 N N . LYS A 1 90 ? 12.419 5.651 -21.972 1.00 94.94 90 LYS A N 1
ATOM 690 C CA . LYS A 1 90 ? 11.072 5.447 -21.407 1.00 94.94 90 LYS A CA 1
ATOM 691 C C . LYS A 1 90 ? 11.037 4.266 -20.438 1.00 94.94 90 LYS A C 1
ATOM 693 O O . LYS A 1 90 ? 10.519 4.408 -19.331 1.00 94.94 90 LYS A O 1
ATOM 698 N N . LEU A 1 91 ? 11.670 3.149 -20.797 1.00 95.25 91 LEU A N 1
ATOM 699 C CA . LEU A 1 91 ? 11.794 1.987 -19.916 1.00 95.25 91 LEU A CA 1
ATOM 700 C C . LEU A 1 91 ? 12.571 2.319 -18.631 1.00 95.25 91 LEU A C 1
ATOM 702 O O . LEU A 1 91 ? 12.185 1.871 -17.550 1.00 95.25 91 LEU A O 1
ATOM 706 N N . LYS A 1 92 ? 13.629 3.138 -18.712 1.00 96.75 92 LYS A N 1
ATOM 707 C CA . LYS A 1 92 ? 14.368 3.633 -17.534 1.00 96.75 92 LYS A CA 1
ATOM 708 C C . LYS A 1 92 ? 13.487 4.488 -16.623 1.00 96.75 92 LYS A C 1
ATOM 710 O O . LYS A 1 92 ? 13.484 4.262 -15.415 1.00 96.75 92 LYS A O 1
ATOM 715 N N . SER A 1 93 ? 12.721 5.426 -17.182 1.00 97.31 93 SER A N 1
ATOM 716 C CA . SER A 1 93 ? 11.776 6.246 -16.410 1.00 97.31 93 SER A CA 1
ATOM 717 C C . SER A 1 93 ? 10.729 5.390 -15.697 1.00 97.31 93 SER A C 1
ATOM 719 O O . SER A 1 93 ? 10.558 5.538 -14.488 1.00 97.31 93 SER A O 1
ATOM 721 N N . PHE A 1 94 ? 10.099 4.450 -16.409 1.00 97.81 94 PHE A N 1
ATOM 722 C CA . PHE A 1 94 ? 9.165 3.481 -15.825 1.00 97.81 94 PHE A CA 1
ATOM 723 C C . PHE A 1 94 ? 9.815 2.666 -14.696 1.00 97.81 94 PHE A C 1
ATOM 725 O O . PHE A 1 94 ? 9.272 2.564 -13.597 1.00 97.81 94 PHE A O 1
ATOM 732 N N . THR A 1 95 ? 11.017 2.137 -14.942 1.00 98.00 95 THR A N 1
ATOM 733 C CA . THR A 1 95 ? 11.758 1.322 -13.969 1.00 98.00 95 THR A CA 1
ATOM 734 C C . THR A 1 95 ? 12.044 2.099 -12.687 1.00 98.00 95 THR A C 1
ATOM 736 O O . THR A 1 95 ? 11.887 1.551 -11.597 1.00 98.00 95 THR A O 1
ATOM 739 N N . ASN A 1 96 ? 12.445 3.367 -12.795 1.00 98.00 96 ASN A N 1
ATOM 740 C CA . ASN A 1 96 ? 12.696 4.215 -11.630 1.00 98.00 96 ASN A CA 1
ATOM 741 C C . ASN A 1 96 ? 11.398 4.520 -10.874 1.00 98.00 96 ASN A C 1
ATOM 743 O O . ASN A 1 96 ? 11.349 4.334 -9.663 1.00 98.00 96 ASN A O 1
ATOM 747 N N . ALA A 1 97 ? 10.322 4.884 -11.578 1.00 98.38 97 ALA A N 1
ATOM 748 C CA . ALA A 1 97 ? 9.031 5.161 -10.949 1.00 98.38 97 ALA A CA 1
ATOM 749 C C . ALA A 1 97 ? 8.458 3.949 -10.199 1.00 98.38 97 ALA A C 1
ATOM 751 O O . ALA A 1 97 ? 7.891 4.118 -9.119 1.00 98.38 97 ALA A O 1
ATOM 752 N N . LEU A 1 98 ? 8.664 2.728 -10.711 1.00 98.44 98 LEU A N 1
ATOM 753 C CA . LEU A 1 98 ? 8.281 1.497 -10.014 1.00 98.44 98 LEU A CA 1
ATOM 754 C C . LEU A 1 98 ? 8.874 1.436 -8.597 1.00 98.44 98 LEU A C 1
ATOM 756 O O . LEU A 1 98 ? 8.196 1.015 -7.662 1.00 98.44 98 LEU A O 1
ATOM 760 N N . LEU A 1 99 ? 10.125 1.866 -8.420 1.00 98.50 99 LEU A N 1
ATOM 761 C CA . LEU A 1 99 ? 10.755 1.903 -7.104 1.00 98.50 99 LEU A CA 1
ATOM 762 C C . LEU A 1 99 ? 10.349 3.159 -6.325 1.00 98.50 99 LEU A C 1
ATOM 764 O O . LEU A 1 99 ? 9.807 3.048 -5.227 1.00 98.50 99 LEU A O 1
ATOM 768 N N . ASP A 1 100 ? 10.588 4.331 -6.910 1.00 98.44 100 ASP A N 1
ATOM 769 C CA . ASP A 1 100 ? 10.548 5.619 -6.214 1.00 98.44 100 ASP A CA 1
ATOM 770 C C . ASP A 1 100 ? 9.121 6.084 -5.904 1.00 98.44 100 ASP A C 1
ATOM 772 O O . ASP A 1 100 ? 8.873 6.693 -4.867 1.00 98.44 100 ASP A O 1
ATOM 776 N N . SER A 1 101 ? 8.170 5.802 -6.799 1.00 98.38 101 SER A N 1
ATOM 777 C CA . SER A 1 101 ? 6.776 6.248 -6.659 1.00 98.38 101 SER A CA 1
ATOM 778 C C . SER A 1 101 ? 5.865 5.189 -6.037 1.00 98.38 101 SER A C 1
ATOM 780 O O . SER A 1 101 ? 4.864 5.544 -5.412 1.00 98.38 101 SER A O 1
ATOM 782 N N . LEU A 1 102 ? 6.214 3.903 -6.172 1.00 98.69 102 LEU A N 1
ATOM 783 C CA . LEU A 1 102 ? 5.383 2.794 -5.702 1.00 98.69 102 LEU A CA 1
ATOM 784 C C . LEU A 1 102 ? 5.984 2.012 -4.537 1.00 98.69 102 LEU A C 1
ATOM 786 O O . LEU A 1 102 ? 5.374 1.939 -3.474 1.00 98.69 102 LEU A O 1
ATOM 790 N N . VAL A 1 103 ? 7.158 1.409 -4.708 1.00 98.75 103 VAL A N 1
ATOM 791 C CA . VAL A 1 103 ? 7.696 0.483 -3.699 1.00 98.75 103 VAL A CA 1
ATOM 792 C C . VAL A 1 103 ? 8.165 1.209 -2.435 1.00 98.75 103 VAL A C 1
ATOM 794 O O . VAL A 1 103 ? 7.771 0.810 -1.339 1.00 98.75 103 VAL A O 1
ATOM 797 N N . ILE A 1 104 ? 8.974 2.267 -2.567 1.00 98.62 104 ILE A N 1
ATOM 798 C CA . ILE A 1 104 ? 9.542 3.000 -1.422 1.00 98.62 104 ILE A CA 1
ATOM 799 C C . ILE A 1 104 ? 8.444 3.616 -0.538 1.00 98.62 104 ILE A C 1
ATOM 801 O O . ILE A 1 104 ? 8.458 3.345 0.666 1.00 98.62 104 ILE A O 1
ATOM 805 N N . PRO A 1 105 ? 7.443 4.349 -1.075 1.00 98.50 105 PRO A N 1
ATOM 806 C CA . PRO A 1 105 ? 6.398 4.946 -0.241 1.00 98.50 105 PRO A CA 1
ATOM 807 C C . PRO A 1 105 ? 5.599 3.925 0.576 1.00 98.50 105 PRO A C 1
ATOM 809 O O . PRO A 1 105 ? 5.188 4.214 1.698 1.00 98.50 105 PRO A O 1
ATOM 812 N N . ILE A 1 106 ? 5.391 2.718 0.038 1.00 98.62 106 ILE A N 1
ATOM 813 C CA . ILE A 1 106 ? 4.727 1.629 0.765 1.00 98.62 106 ILE A CA 1
ATOM 814 C C . ILE A 1 106 ? 5.666 1.025 1.811 1.00 98.62 106 ILE A C 1
ATOM 816 O O . ILE A 1 106 ? 5.253 0.819 2.952 1.00 98.62 106 ILE A O 1
ATOM 820 N N . GLN A 1 107 ? 6.933 0.790 1.456 1.00 98.50 107 GLN A N 1
ATOM 821 C CA . GLN A 1 107 ? 7.946 0.238 2.358 1.00 98.50 107 GLN A CA 1
ATOM 822 C C . GLN A 1 107 ? 8.116 1.080 3.631 1.00 98.50 107 GLN A C 1
ATOM 824 O O . GLN A 1 107 ? 8.165 0.526 4.730 1.00 98.50 107 GLN A O 1
ATOM 829 N N . GLU A 1 108 ? 8.156 2.408 3.497 1.00 98.19 108 GLU A N 1
ATOM 830 C CA . GLU A 1 108 ? 8.313 3.340 4.622 1.00 98.19 108 GLU A CA 1
ATOM 831 C C . GLU A 1 108 ? 7.143 3.291 5.618 1.00 98.19 108 GLU A C 1
ATOM 833 O O . GLU A 1 108 ? 7.312 3.613 6.796 1.00 98.19 108 GLU A O 1
ATOM 838 N N . ARG A 1 109 ? 5.959 2.849 5.175 1.00 98.06 109 ARG A N 1
ATOM 839 C CA . ARG A 1 109 ? 4.742 2.799 5.997 1.00 98.06 109 ARG A CA 1
ATOM 840 C C . ARG A 1 109 ? 4.505 1.466 6.696 1.00 98.06 109 ARG A C 1
ATOM 842 O O . ARG A 1 109 ? 3.730 1.430 7.649 1.00 98.06 109 ARG A O 1
ATOM 849 N N . LEU A 1 110 ? 5.166 0.380 6.290 1.00 97.75 110 LEU A N 1
ATOM 850 C CA . LEU A 1 110 ? 4.854 -0.969 6.794 1.00 97.75 110 LEU A CA 1
ATOM 851 C C . LEU A 1 110 ? 4.974 -1.094 8.318 1.00 97.75 110 LEU A C 1
ATOM 853 O O . LEU A 1 110 ? 4.114 -1.690 8.972 1.00 97.75 110 LEU A O 1
ATOM 857 N N . GLU A 1 111 ? 6.028 -0.520 8.896 1.00 97.44 111 GLU A N 1
ATOM 858 C CA . GLU A 1 111 ? 6.254 -0.570 10.342 1.00 97.44 111 GLU A CA 1
ATOM 859 C C . GLU A 1 111 ? 5.249 0.304 11.109 1.00 97.44 111 GLU A C 1
ATOM 861 O O . GLU A 1 111 ? 4.769 -0.067 12.182 1.00 97.44 111 GLU A O 1
ATOM 866 N N . GLU A 1 112 ? 4.887 1.456 10.544 1.00 97.81 112 GLU A N 1
ATOM 867 C CA . GLU A 1 112 ? 3.861 2.339 11.099 1.00 97.81 112 GLU A CA 1
ATOM 868 C C . GLU A 1 112 ? 2.487 1.659 11.091 1.00 97.81 112 GLU A C 1
ATOM 870 O O . GLU A 1 112 ? 1.818 1.620 12.122 1.00 97.81 112 GLU A O 1
ATOM 875 N N . TRP A 1 113 ? 2.096 1.031 9.981 1.00 98.31 113 TRP A N 1
ATOM 876 C CA . TRP A 1 113 ? 0.831 0.303 9.855 1.00 98.31 113 TRP A CA 1
ATOM 877 C C . TRP A 1 113 ? 0.683 -0.816 10.889 1.00 98.31 113 TRP A C 1
ATOM 879 O O . TRP A 1 113 ? -0.388 -0.980 11.487 1.00 98.31 113 TRP A O 1
ATOM 889 N N . LYS A 1 114 ? 1.762 -1.562 11.162 1.00 97.62 114 LYS A N 1
ATOM 890 C CA . LYS A 1 114 ? 1.788 -2.578 12.228 1.00 97.62 114 LYS A CA 1
ATOM 891 C C . LYS A 1 114 ? 1.527 -1.941 13.598 1.00 97.62 114 LYS A C 1
ATOM 893 O O . LYS A 1 114 ? 0.686 -2.431 14.356 1.00 97.62 114 LYS A O 1
ATOM 898 N N . LYS A 1 115 ? 2.194 -0.823 13.908 1.00 98.12 115 LYS A N 1
ATOM 899 C CA . LYS A 1 115 ? 2.014 -0.086 15.174 1.00 98.12 115 LYS A CA 1
ATOM 900 C C . LYS A 1 115 ? 0.603 0.473 15.326 1.00 98.12 115 LYS A C 1
ATOM 902 O O . LYS A 1 115 ? -0.011 0.249 16.366 1.00 98.12 115 LYS A O 1
ATOM 907 N N . VAL A 1 116 ? 0.078 1.140 14.299 1.00 98.00 116 VAL A N 1
ATOM 908 C CA . VAL A 1 116 ? -1.266 1.738 14.310 1.00 98.00 116 VAL A CA 1
ATOM 909 C C . VAL A 1 116 ? -2.336 0.666 14.509 1.00 98.00 116 VAL A C 1
ATOM 911 O O . VAL A 1 116 ? -3.183 0.821 15.383 1.00 98.00 116 VAL A O 1
ATOM 914 N N . SER A 1 117 ? -2.260 -0.463 13.794 1.00 97.38 117 SER A N 1
ATOM 915 C CA . SER A 1 117 ? -3.246 -1.553 13.936 1.00 97.38 117 SER A CA 1
ATOM 916 C C . SER A 1 117 ? -3.278 -2.120 15.361 1.00 97.38 117 SER A C 1
ATOM 918 O O . SER A 1 117 ? -4.346 -2.310 15.937 1.00 97.38 117 SER A O 1
ATOM 920 N N . ASN A 1 118 ? -2.101 -2.344 15.957 1.00 97.94 118 ASN A N 1
ATOM 921 C CA . ASN A 1 118 ? -1.991 -2.825 17.338 1.00 97.94 118 ASN A CA 1
ATOM 922 C C . ASN A 1 118 ? -2.478 -1.784 18.357 1.00 97.94 118 ASN A C 1
ATOM 924 O O . ASN A 1 118 ? -3.055 -2.140 19.385 1.00 97.94 118 ASN A O 1
ATOM 928 N N . GLN A 1 119 ? -2.235 -0.500 18.091 1.00 98.12 119 GLN A N 1
ATOM 929 C CA . GLN A 1 119 ? -2.673 0.583 18.961 1.00 98.12 119 GLN A CA 1
ATOM 930 C C . GLN A 1 119 ? -4.201 0.723 18.945 1.00 98.12 119 GLN A C 1
ATOM 932 O O . GLN A 1 119 ? -4.804 0.761 20.015 1.00 98.12 119 GLN A O 1
ATOM 937 N N . LEU A 1 120 ? -4.826 0.692 17.761 1.00 97.88 120 LEU A N 1
ATOM 938 C CA . LEU A 1 120 ? -6.285 0.711 17.603 1.00 97.88 120 LEU A CA 1
ATOM 939 C C . LEU A 1 120 ? -6.954 -0.448 18.355 1.00 97.88 120 LEU A C 1
ATOM 941 O O . LEU A 1 120 ? -7.902 -0.229 19.107 1.00 97.88 120 LEU A O 1
ATOM 945 N N . GLU A 1 121 ? -6.434 -1.672 18.212 1.00 98.06 121 GLU A N 1
ATOM 946 C CA . GLU A 1 121 ? -6.941 -2.852 18.927 1.00 98.06 121 GLU A CA 1
ATOM 947 C C . GLU A 1 121 ? -6.818 -2.702 20.450 1.00 98.06 121 GLU A C 1
ATOM 949 O O . GLU A 1 121 ? -7.749 -3.004 21.202 1.00 98.06 121 GLU A O 1
ATOM 954 N N . LYS A 1 122 ? -5.665 -2.219 20.922 1.00 98.25 122 LYS A N 1
ATOM 955 C CA . LYS A 1 122 ? -5.395 -2.035 22.350 1.00 98.25 122 LYS A CA 1
ATOM 956 C C . LYS A 1 122 ? -6.297 -0.971 22.971 1.00 98.25 122 LYS A C 1
ATOM 958 O O . LYS A 1 122 ? -6.785 -1.177 24.087 1.00 98.25 122 LYS A O 1
ATOM 963 N N . ASP A 1 123 ? -6.490 0.149 22.282 1.00 97.75 123 ASP A N 1
ATOM 964 C CA . ASP A 1 123 ? -7.337 1.243 22.754 1.00 97.75 123 ASP A CA 1
ATOM 965 C C . ASP A 1 123 ? -8.803 0.819 22.783 1.00 97.75 123 ASP A C 1
ATOM 967 O O . ASP A 1 123 ? -9.432 0.930 23.839 1.00 97.75 123 ASP A O 1
ATOM 971 N N . HIS A 1 124 ? -9.295 0.188 21.710 1.00 98.00 124 HIS A N 1
ATOM 972 C CA . HIS A 1 124 ? -10.636 -0.405 21.668 1.00 98.00 124 HIS A CA 1
ATOM 973 C C . HIS A 1 124 ? -10.861 -1.386 22.822 1.00 98.00 124 HIS A C 1
ATOM 975 O O . HIS A 1 124 ? -11.783 -1.218 23.620 1.00 98.00 124 HIS A O 1
ATOM 981 N N . ALA A 1 125 ? -9.959 -2.356 23.010 1.00 97.31 125 ALA A N 1
ATOM 982 C CA . ALA A 1 125 ? -10.091 -3.353 24.071 1.00 97.31 125 ALA A CA 1
ATOM 983 C C . ALA A 1 125 ? -10.092 -2.732 25.480 1.00 97.31 125 ALA A C 1
ATOM 985 O O . ALA A 1 125 ? -10.753 -3.239 26.394 1.00 97.31 125 ALA A O 1
ATOM 986 N N . LYS A 1 126 ? -9.331 -1.652 25.686 1.00 97.31 126 LYS A N 1
ATOM 987 C CA . LYS A 1 126 ? -9.261 -0.931 26.963 1.00 97.31 126 LYS A CA 1
ATOM 988 C C . LYS A 1 126 ? -10.540 -0.140 27.227 1.00 97.31 1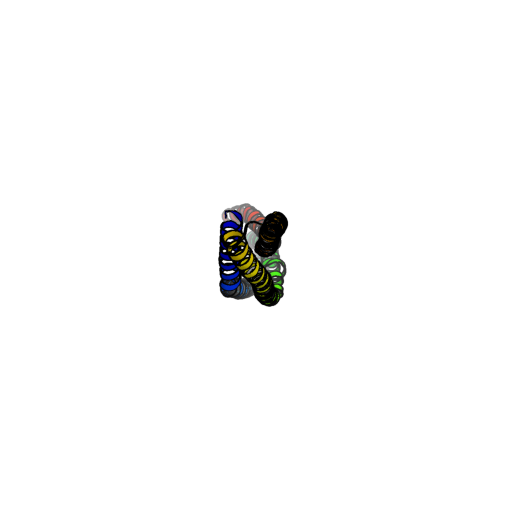26 LYS A C 1
ATOM 990 O O . LYS A 1 126 ? -11.043 -0.187 28.351 1.00 97.31 126 LYS A O 1
ATOM 995 N N . GLU A 1 127 ? -11.044 0.577 26.231 1.00 95.56 127 GLU A N 1
ATOM 996 C CA . GLU A 1 127 ? -12.267 1.377 26.336 1.00 95.56 127 GLU A CA 1
ATOM 997 C C . GLU A 1 127 ? -13.501 0.490 26.496 1.00 95.56 127 GLU A C 1
ATOM 999 O O . GLU A 1 127 ? -14.257 0.674 27.455 1.00 95.56 127 GLU A O 1
ATOM 1004 N N . TYR A 1 128 ? -13.623 -0.559 25.680 1.00 95.31 128 TYR A N 1
ATOM 1005 C CA . TYR A 1 128 ? -14.708 -1.533 25.767 1.00 95.31 128 TYR A CA 1
ATOM 1006 C C . TYR A 1 128 ? -14.782 -2.192 27.150 1.00 95.31 128 TYR A C 1
ATOM 1008 O O . TYR A 1 128 ? -15.838 -2.224 27.787 1.00 95.31 128 TYR A O 1
ATOM 1016 N N . LYS A 1 129 ? -13.644 -2.663 27.687 1.00 96.00 129 LYS A N 1
ATOM 1017 C CA . LYS A 1 129 ? -13.594 -3.267 29.033 1.00 96.00 129 LYS A CA 1
ATOM 1018 C C . LYS A 1 129 ? -14.033 -2.295 30.126 1.00 96.00 129 LYS A C 1
ATOM 1020 O O . LYS A 1 129 ? -14.714 -2.715 31.062 1.00 96.00 129 LYS A O 1
ATOM 1025 N N . ARG A 1 130 ? -13.645 -1.018 30.030 1.00 96.50 130 ARG A N 1
ATOM 1026 C CA . ARG A 1 130 ? -14.052 0.021 30.991 1.00 96.50 130 ARG A CA 1
ATOM 1027 C C . ARG A 1 130 ? -15.557 0.268 30.927 1.00 96.50 130 ARG A C 1
ATOM 1029 O O . ARG A 1 130 ? -16.220 0.181 31.957 1.00 96.50 130 ARG A O 1
ATOM 1036 N N . ALA A 1 131 ? -16.096 0.486 29.730 1.00 95.56 131 ALA A N 1
ATOM 1037 C CA . ALA A 1 131 ? -17.523 0.716 29.527 1.00 95.56 131 ALA A CA 1
ATOM 1038 C C . ALA A 1 131 ? -18.370 -0.474 30.013 1.00 95.56 131 ALA A C 1
ATOM 1040 O O . ALA A 1 131 ? -19.317 -0.295 30.781 1.00 95.56 131 ALA A O 1
ATOM 1041 N N . MET A 1 132 ? -17.976 -1.703 29.665 1.00 94.62 132 MET A N 1
ATOM 1042 C CA . MET A 1 132 ? -18.675 -2.916 30.100 1.00 94.62 132 MET A CA 1
ATOM 1043 C C . MET A 1 132 ? -18.611 -3.140 31.612 1.00 94.62 132 MET A C 1
ATOM 1045 O O . MET A 1 132 ? -19.593 -3.581 32.215 1.00 94.62 132 MET A O 1
ATOM 1049 N N . HIS A 1 133 ? -17.479 -2.831 32.250 1.00 95.62 133 HIS A N 1
ATOM 1050 C CA . HIS A 1 133 ? -17.371 -2.874 33.708 1.00 95.62 133 HIS A CA 1
ATOM 1051 C C . HIS A 1 133 ? -18.368 -1.909 34.369 1.00 95.62 133 HIS A C 1
ATOM 1053 O O . HIS A 1 133 ? -19.083 -2.296 35.300 1.00 95.62 133 HIS A O 1
ATOM 1059 N N . ASP A 1 134 ? -18.459 -0.680 33.863 1.00 94.88 134 ASP A N 1
ATOM 1060 C CA . ASP A 1 134 ? -19.347 0.346 34.409 1.00 94.88 134 ASP A CA 1
ATOM 1061 C C . ASP A 1 134 ? -20.825 -0.004 34.201 1.00 94.88 134 ASP A C 1
ATOM 1063 O O . ASP A 1 134 ? -21.614 0.081 35.149 1.00 94.88 134 ASP A O 1
ATOM 1067 N N . ILE A 1 135 ? -21.190 -0.503 33.015 1.00 95.44 135 ILE A N 1
ATOM 1068 C CA . ILE A 1 135 ? -22.533 -1.027 32.722 1.00 95.44 135 ILE A CA 1
ATOM 1069 C C . ILE A 1 135 ? -22.880 -2.164 33.685 1.00 95.44 135 ILE A C 1
ATOM 1071 O O . ILE A 1 135 ? -23.932 -2.137 34.325 1.00 95.44 135 ILE A O 1
ATOM 1075 N N . LYS A 1 136 ? -21.986 -3.147 33.860 1.00 95.44 136 LYS A N 1
ATOM 1076 C CA . LYS A 1 136 ? -22.216 -4.297 34.751 1.00 95.44 136 LYS A CA 1
ATOM 1077 C C . LYS A 1 136 ? -22.415 -3.868 36.206 1.00 95.44 136 LYS A C 1
ATOM 1079 O O . LYS A 1 136 ? -23.287 -4.409 36.897 1.00 95.44 136 LYS A O 1
ATOM 1084 N N . LYS A 1 137 ? -21.638 -2.885 36.671 1.00 95.75 137 LYS A N 1
ATOM 1085 C CA . LYS A 1 137 ? -21.784 -2.302 38.011 1.00 95.75 137 LYS A CA 1
ATOM 1086 C C . LYS A 1 137 ? -23.167 -1.666 38.183 1.00 95.75 137 LYS A C 1
ATOM 1088 O O . LYS A 1 137 ? -23.889 -2.035 39.109 1.00 95.75 137 LYS A O 1
ATOM 1093 N N . ARG A 1 138 ? -23.579 -0.796 37.253 1.00 94.25 138 ARG A N 1
ATOM 1094 C CA . ARG A 1 138 ? -24.894 -0.125 37.293 1.00 94.25 138 ARG A CA 1
ATOM 1095 C C . ARG A 1 138 ? -26.065 -1.095 37.148 1.00 94.25 138 ARG A C 1
ATOM 1097 O O . ARG A 1 138 ? -27.057 -0.961 37.864 1.00 94.25 138 ARG A O 1
ATOM 1104 N N . ASN A 1 139 ? -25.932 -2.126 36.316 1.00 93.94 139 ASN A N 1
ATOM 1105 C CA . ASN A 1 139 ? -26.934 -3.186 36.201 1.00 93.94 139 ASN A CA 1
ATOM 1106 C C . ASN A 1 139 ? -27.114 -3.946 37.519 1.00 93.94 139 ASN A C 1
ATOM 1108 O O . ASN A 1 139 ? -28.240 -4.216 37.936 1.00 93.94 139 ASN A O 1
ATOM 1112 N N . THR A 1 140 ? -26.018 -4.248 38.221 1.00 94.88 140 THR A N 1
ATOM 1113 C CA . THR A 1 140 ? -26.080 -4.923 39.527 1.00 94.88 140 THR A CA 1
ATOM 1114 C C . THR A 1 140 ? -26.841 -4.083 40.557 1.00 94.88 140 THR A C 1
ATOM 1116 O O . THR A 1 140 ? -27.685 -4.615 41.285 1.00 94.88 140 THR A O 1
ATOM 1119 N N . ASP A 1 141 ? -26.589 -2.772 40.597 1.00 93.06 141 ASP A N 1
ATOM 1120 C CA . ASP A 1 141 ? -27.293 -1.840 41.485 1.00 93.06 141 ASP A CA 1
ATOM 1121 C C . ASP A 1 141 ? -28.782 -1.721 41.122 1.00 93.06 141 ASP A C 1
ATOM 1123 O O . ASP A 1 141 ? -29.647 -1.791 42.001 1.00 93.06 141 ASP A O 1
ATOM 1127 N N . THR A 1 142 ? -29.097 -1.664 39.826 1.00 93.88 142 THR A N 1
ATOM 1128 C CA . THR A 1 142 ? -30.474 -1.628 39.308 1.00 93.88 142 THR A CA 1
ATOM 1129 C C . THR A 1 142 ? -31.253 -2.884 39.701 1.00 93.88 142 THR A C 1
ATOM 1131 O O . THR A 1 142 ? -32.351 -2.790 40.248 1.00 93.88 142 THR A O 1
ATOM 1134 N N . VAL A 1 143 ? -30.667 -4.077 39.538 1.00 94.06 143 VAL A N 1
ATOM 1135 C CA . VAL A 1 143 ? -31.290 -5.350 39.953 1.00 94.06 143 VAL A CA 1
ATOM 1136 C C . VAL A 1 143 ? -31.521 -5.397 41.469 1.00 94.06 143 VAL A C 1
ATOM 1138 O O . VAL A 1 143 ? -32.539 -5.920 41.937 1.00 94.06 143 VAL A O 1
ATOM 1141 N N . ARG A 1 144 ? -30.606 -4.837 42.273 1.00 93.25 144 ARG A N 1
ATOM 1142 C CA . ARG A 1 144 ? -30.797 -4.720 43.730 1.00 93.25 144 ARG A CA 1
ATOM 1143 C C . ARG A 1 144 ? -31.977 -3.805 44.070 1.00 93.25 144 ARG A C 1
ATOM 1145 O O . ARG A 1 144 ? -32.768 -4.164 44.944 1.00 93.25 144 ARG A O 1
ATOM 1152 N N . LEU A 1 145 ? -32.126 -2.672 43.380 1.00 92.25 145 LEU A N 1
ATOM 1153 C CA . LEU A 1 145 ? -33.267 -1.762 43.545 1.00 92.25 145 LEU A CA 1
ATOM 1154 C C . LEU A 1 145 ? -34.587 -2.416 43.118 1.00 92.25 145 LEU A C 1
ATOM 1156 O O . LEU A 1 145 ? -35.551 -2.367 43.880 1.00 92.25 145 LEU A O 1
ATOM 1160 N N . GLN A 1 146 ? -34.612 -3.139 41.993 1.00 92.31 146 GLN A N 1
ATOM 1161 C CA . GLN A 1 146 ? -35.785 -3.913 41.559 1.00 92.31 146 GLN A CA 1
ATOM 1162 C C . GLN A 1 146 ? -36.253 -4.897 42.638 1.00 92.31 146 GLN A C 1
ATOM 1164 O O . GLN A 1 146 ? -37.445 -4.991 42.933 1.00 92.31 146 GLN A O 1
ATOM 1169 N N . LYS A 1 147 ? -35.318 -5.613 43.280 1.00 92.69 147 LYS A N 1
ATOM 1170 C CA . LYS A 1 147 ? -35.642 -6.531 44.386 1.00 92.69 147 LYS A CA 1
ATOM 1171 C C . LYS A 1 147 ? -36.205 -5.806 45.614 1.00 92.69 147 LYS A C 1
ATOM 1173 O O . LYS A 1 147 ? -37.068 -6.370 46.281 1.00 92.69 147 LYS A O 1
ATOM 1178 N N . LYS A 1 148 ? -35.735 -4.590 45.925 1.00 90.38 148 LYS A N 1
ATOM 1179 C CA . LYS A 1 148 ? -36.261 -3.774 47.038 1.00 90.38 148 LYS A CA 1
ATOM 1180 C C . LYS A 1 148 ? -37.680 -3.283 46.754 1.00 90.38 148 LYS A C 1
ATOM 1182 O O . LYS A 1 148 ? -38.539 -3.446 47.613 1.00 90.38 148 LYS A O 1
ATOM 1187 N N . VAL A 1 149 ? -37.933 -2.779 45.545 1.00 90.88 149 VAL A N 1
ATOM 1188 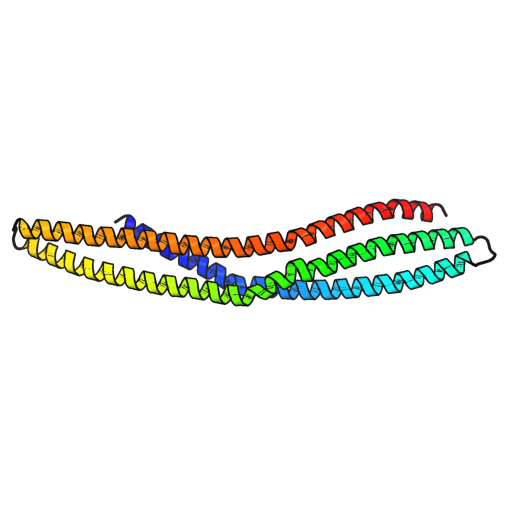C CA . VAL A 1 149 ? -39.267 -2.337 45.101 1.00 90.88 149 VAL A CA 1
ATOM 1189 C C . VAL A 1 149 ? -40.289 -3.475 45.203 1.00 90.88 149 VAL A C 1
ATOM 1191 O O . VAL A 1 149 ? -41.366 -3.289 45.761 1.00 90.88 149 VAL A O 1
ATOM 1194 N N . ARG A 1 150 ? -39.923 -4.694 44.775 1.00 87.81 150 ARG A N 1
ATOM 1195 C CA . ARG A 1 150 ? -40.790 -5.884 44.899 1.00 87.81 150 ARG A CA 1
ATOM 1196 C C . ARG A 1 150 ? -41.140 -6.258 46.346 1.00 87.81 150 ARG A C 1
ATOM 1198 O O . ARG A 1 150 ? -42.166 -6.887 46.564 1.00 87.81 150 ARG A O 1
ATOM 1205 N N . LYS A 1 151 ? -40.295 -5.907 47.323 1.00 87.00 151 LYS A N 1
ATOM 1206 C CA . LYS A 1 151 ? -40.504 -6.195 48.756 1.00 87.00 151 LYS A CA 1
ATOM 1207 C C . LYS A 1 151 ? -41.236 -5.074 49.505 1.00 87.00 151 LYS A C 1
ATOM 1209 O O . LYS A 1 151 ? -41.636 -5.282 50.645 1.00 87.00 151 LYS A O 1
ATOM 1214 N N . GLY A 1 152 ? -41.405 -3.902 48.895 1.00 75.62 152 GLY A N 1
ATOM 1215 C CA . GLY A 1 152 ? -42.118 -2.772 49.482 1.00 75.62 152 GLY A CA 1
ATOM 1216 C C . GLY A 1 152 ? -42.323 -1.654 48.462 1.00 75.62 152 GLY A C 1
ATOM 1217 O O . GLY A 1 152 ? -41.359 -1.057 47.984 1.00 75.62 152 GLY A O 1
ATOM 1218 N N . SER A 1 153 ? -43.584 -1.347 48.149 1.00 68.75 153 SER A N 1
ATOM 1219 C CA . SER A 1 153 ? -43.946 -0.299 47.189 1.00 68.75 153 SER A CA 1
ATOM 1220 C C . SER A 1 153 ? -43.974 1.072 47.857 1.00 68.75 153 SER A C 1
ATOM 1222 O O . SER A 1 153 ? -45.020 1.543 48.295 1.00 68.75 153 SER A O 1
ATOM 1224 N N . LYS A 1 154 ? -42.808 1.719 47.940 1.00 83.69 154 LYS A N 1
ATOM 1225 C CA . LYS A 1 154 ? -42.727 3.162 48.209 1.00 83.69 154 LYS A CA 1
ATOM 1226 C C . LYS A 1 154 ? -42.599 3.920 46.876 1.00 83.69 154 LYS A C 1
ATOM 1228 O O . LYS A 1 154 ? -41.828 3.465 46.026 1.00 83.69 154 LYS A O 1
ATOM 1233 N N . PRO A 1 155 ? -43.298 5.055 46.686 1.00 81.62 155 PRO A N 1
ATOM 1234 C CA . PRO A 1 155 ? -43.191 5.866 45.468 1.00 81.62 155 PRO A CA 1
ATOM 1235 C C . PRO A 1 155 ? -41.750 6.308 45.156 1.00 81.62 155 PRO A C 1
ATOM 1237 O O . PRO A 1 155 ? -41.294 6.172 44.026 1.00 81.62 155 PRO A O 1
ATOM 1240 N N . ASP A 1 156 ? -40.994 6.716 46.179 1.00 88.38 156 ASP A N 1
ATOM 1241 C CA . ASP A 1 156 ? -39.583 7.127 46.067 1.00 88.38 156 ASP A CA 1
ATOM 1242 C C . ASP A 1 156 ? -38.673 6.006 45.515 1.00 88.38 156 ASP A C 1
ATOM 1244 O O . ASP A 1 156 ? -37.825 6.231 44.653 1.00 88.38 156 ASP A O 1
ATOM 1248 N N . LEU A 1 157 ? -38.913 4.748 45.909 1.00 87.88 157 LEU A N 1
ATOM 1249 C CA . LEU A 1 157 ? -38.151 3.601 45.397 1.00 87.88 157 LEU A CA 1
ATOM 1250 C C . LEU A 1 157 ? -38.438 3.311 43.915 1.00 87.88 157 LEU A C 1
ATOM 1252 O O . LEU A 1 157 ? -37.552 2.825 43.211 1.00 87.88 157 LEU A O 1
ATOM 1256 N N . HIS A 1 158 ? -39.652 3.600 43.435 1.00 87.69 158 HIS A N 1
ATOM 1257 C CA . HIS A 1 158 ? -39.988 3.463 42.015 1.00 87.69 158 HIS A CA 1
ATOM 1258 C C . HIS A 1 158 ? -39.282 4.530 41.176 1.00 87.69 158 HIS A C 1
ATOM 1260 O O . HIS A 1 158 ? -38.737 4.204 40.122 1.00 87.69 158 HIS A O 1
ATOM 1266 N N . GLN A 1 159 ? -39.228 5.773 41.664 1.00 91.12 159 GLN A N 1
ATOM 1267 C CA . GLN A 1 159 ? -38.498 6.850 40.996 1.00 91.12 159 GLN A CA 1
ATOM 1268 C C . GLN A 1 159 ? -36.998 6.537 40.916 1.00 91.12 159 GLN A C 1
ATOM 1270 O O . GLN A 1 159 ? -36.420 6.603 39.833 1.00 91.12 159 GLN A O 1
ATOM 1275 N N . GLN A 1 160 ? -36.388 6.092 42.020 1.00 91.44 160 GLN A N 1
ATOM 1276 C CA . GLN A 1 160 ? -34.976 5.683 42.048 1.00 91.44 160 GLN A CA 1
ATOM 1277 C C . GLN A 1 160 ? -34.675 4.523 41.094 1.00 91.44 160 GLN A C 1
ATOM 1279 O O . GLN A 1 160 ? -33.637 4.517 40.432 1.00 91.44 160 GLN A O 1
ATOM 1284 N N . LEU A 1 161 ? -35.575 3.540 41.002 1.00 92.00 161 LEU A N 1
ATOM 1285 C CA . LEU A 1 161 ? -35.433 2.446 40.047 1.00 92.00 161 LEU A CA 1
ATOM 1286 C C . LEU A 1 161 ? -35.506 2.950 38.599 1.00 92.00 161 LEU A C 1
ATOM 1288 O O . LEU A 1 161 ? -34.685 2.544 37.780 1.00 92.00 161 LEU A O 1
ATOM 1292 N N . SER A 1 162 ? -36.456 3.837 38.293 1.00 92.44 162 SER A N 1
ATOM 1293 C CA . SER A 1 162 ? -36.590 4.428 36.959 1.00 92.44 162 SER A CA 1
ATOM 1294 C C . SER A 1 162 ? -35.327 5.190 36.557 1.00 92.44 162 SER A C 1
ATOM 1296 O O . SER A 1 162 ? -34.828 4.995 35.451 1.00 92.44 162 SER A O 1
ATOM 1298 N N . SER A 1 163 ? -34.770 6.001 37.461 1.00 94.56 163 SER A N 1
ATOM 1299 C CA . SER A 1 163 ? -33.504 6.704 37.228 1.00 94.56 163 SER A CA 1
ATOM 1300 C C . SER A 1 163 ? -32.339 5.735 37.016 1.00 94.56 163 SER A C 1
ATOM 1302 O O . SER A 1 163 ? -31.587 5.891 36.065 1.00 94.56 163 SER A O 1
ATOM 1304 N N . ALA A 1 164 ? -32.221 4.679 37.829 1.00 94.25 164 ALA A N 1
ATOM 1305 C CA . ALA A 1 164 ? -31.159 3.682 37.667 1.00 94.25 164 ALA A CA 1
ATOM 1306 C C . ALA A 1 164 ? -31.255 2.911 36.334 1.00 94.25 164 ALA A C 1
ATOM 1308 O O . ALA A 1 164 ? -30.237 2.607 35.715 1.00 94.25 164 ALA A O 1
ATOM 1309 N N . MET A 1 165 ? -32.474 2.611 35.872 1.00 93.69 165 MET A N 1
ATOM 1310 C CA . MET A 1 165 ? -32.699 1.991 34.562 1.00 93.69 165 MET A CA 1
ATOM 1311 C C . MET A 1 165 ? -32.338 2.936 33.409 1.00 93.69 165 MET A C 1
ATOM 1313 O O . MET A 1 165 ? -31.763 2.482 32.420 1.00 93.69 165 MET A O 1
ATOM 1317 N N . HIS A 1 166 ? -32.640 4.231 33.542 1.00 93.88 166 HIS A N 1
ATOM 1318 C CA . HIS A 1 166 ? -32.243 5.245 32.566 1.00 93.88 166 HIS A CA 1
ATOM 1319 C C . HIS A 1 166 ? -30.716 5.389 32.496 1.00 93.88 166 HIS A C 1
ATOM 1321 O O . HIS A 1 166 ? -30.157 5.289 31.410 1.00 93.88 166 HIS A O 1
ATOM 1327 N N . ASP A 1 167 ? -30.036 5.453 33.647 1.00 94.75 167 ASP A N 1
ATOM 1328 C CA . ASP A 1 167 ? -28.570 5.488 33.728 1.00 94.75 167 ASP A CA 1
ATOM 1329 C C . ASP A 1 167 ? -27.915 4.303 33.002 1.00 94.75 167 ASP A C 1
ATOM 1331 O O . ASP A 1 167 ? -26.899 4.465 32.329 1.00 94.75 167 ASP A O 1
ATOM 1335 N N . VAL A 1 168 ? -28.461 3.088 33.143 1.00 94.88 168 VAL A N 1
ATOM 1336 C CA . VAL A 1 168 ? -27.960 1.912 32.411 1.00 94.88 168 VAL A CA 1
ATOM 1337 C C . VAL A 1 168 ? -28.135 2.101 30.905 1.00 94.88 168 VAL A C 1
ATOM 1339 O O . VAL A 1 168 ? -27.207 1.813 30.149 1.00 94.88 168 VAL A O 1
ATOM 1342 N N . ASN A 1 169 ? -29.301 2.584 30.471 1.00 93.94 169 ASN A N 1
ATOM 1343 C CA . ASN A 1 169 ? -29.583 2.821 29.059 1.00 93.94 169 ASN A CA 1
ATOM 1344 C C . ASN A 1 169 ? -28.627 3.860 28.453 1.00 93.94 169 ASN A C 1
ATOM 1346 O O . ASN A 1 169 ? -28.040 3.597 27.409 1.00 93.94 169 ASN A O 1
ATOM 1350 N N . ASP A 1 170 ? -28.386 4.977 29.139 1.00 95.44 170 ASP A N 1
ATOM 1351 C CA . ASP A 1 170 ? -27.470 6.029 28.676 1.00 95.44 170 ASP A CA 1
ATOM 1352 C C . ASP A 1 170 ? -26.029 5.525 28.532 1.00 95.44 170 ASP A C 1
ATOM 1354 O O . ASP A 1 170 ? -25.299 5.917 27.619 1.00 95.44 170 ASP A O 1
ATOM 1358 N N . ARG A 1 171 ? -25.606 4.606 29.410 1.00 95.44 171 ARG A N 1
ATOM 1359 C CA . ARG A 1 171 ? -24.288 3.964 29.304 1.00 95.44 171 ARG A CA 1
ATOM 1360 C C . ARG A 1 171 ? -24.194 3.038 28.098 1.00 95.44 171 ARG A C 1
ATOM 1362 O O . ARG A 1 171 ? -23.135 2.996 27.479 1.00 95.44 171 ARG A O 1
ATOM 1369 N N . PHE A 1 172 ? -25.272 2.336 27.750 1.00 95.31 172 PHE A N 1
ATOM 1370 C CA . PHE A 1 172 ? -25.323 1.555 26.514 1.00 95.31 172 PHE A CA 1
ATOM 1371 C C . PHE A 1 172 ? -25.265 2.451 25.274 1.00 95.31 172 PHE A C 1
ATOM 1373 O O . PHE A 1 172 ? -24.463 2.167 24.393 1.00 95.31 172 PHE A O 1
ATOM 1380 N N . THR A 1 173 ? -26.004 3.564 25.240 1.00 95.69 173 THR A N 1
ATOM 1381 C CA . THR A 1 173 ? -25.919 4.546 24.142 1.00 95.69 173 THR A CA 1
ATOM 1382 C C . THR A 1 173 ? -24.508 5.134 24.014 1.00 95.69 173 THR A C 1
ATOM 1384 O O . THR A 1 173 ? -23.963 5.250 22.921 1.00 95.69 173 THR A O 1
ATOM 1387 N N . SER A 1 174 ? -23.857 5.464 25.135 1.00 96.19 174 SER A N 1
ATOM 1388 C CA . SER A 1 174 ? -22.470 5.953 25.123 1.00 96.19 174 SER A CA 1
ATOM 1389 C C . SER A 1 174 ? -21.476 4.904 24.614 1.00 96.19 174 SER A C 1
ATOM 1391 O O . SER A 1 174 ? -20.497 5.263 23.956 1.00 96.19 174 SER A O 1
ATOM 1393 N N . LEU A 1 175 ? -21.692 3.628 24.947 1.00 96.19 175 LEU A N 1
ATOM 1394 C CA . LEU A 1 175 ? -20.885 2.521 24.438 1.00 96.19 175 LEU A CA 1
ATOM 1395 C C . LEU A 1 175 ? -21.084 2.359 22.928 1.00 96.19 175 LEU A C 1
ATOM 1397 O O . LEU A 1 175 ? -20.102 2.237 22.207 1.00 96.19 175 LEU A O 1
ATOM 1401 N N . GLU A 1 176 ? -22.325 2.415 22.453 1.00 96.50 176 GLU A N 1
ATOM 1402 C CA . GLU A 1 176 ? -22.662 2.324 21.031 1.00 96.50 176 GLU A CA 1
ATOM 1403 C C . GLU A 1 176 ? -21.927 3.392 20.207 1.00 96.50 176 GLU A C 1
ATOM 1405 O O . GLU A 1 176 ? -21.288 3.080 19.203 1.00 96.50 176 GLU A O 1
ATOM 1410 N N . GLU A 1 177 ? -21.929 4.645 20.667 1.00 96.31 177 GLU A N 1
ATOM 1411 C CA . GLU A 1 177 ? -21.208 5.730 19.993 1.00 96.31 177 GLU A CA 1
ATOM 1412 C C . GLU A 1 177 ? -19.683 5.551 20.036 1.00 96.31 177 GLU A C 1
ATOM 1414 O O . GLU A 1 177 ? -18.987 5.867 19.067 1.00 96.31 177 GLU A O 1
ATOM 1419 N N . THR A 1 178 ? -19.152 4.984 21.123 1.00 96.25 178 THR A N 1
ATOM 1420 C CA . THR A 1 178 ? -17.723 4.646 21.229 1.00 96.25 178 THR A CA 1
ATOM 1421 C C . THR A 1 178 ? -17.348 3.548 20.230 1.00 96.25 178 THR A C 1
ATOM 1423 O O . THR A 1 178 ? -16.365 3.694 19.504 1.00 96.25 178 THR A O 1
ATOM 1426 N N . GLU A 1 179 ? -18.160 2.495 20.120 1.00 97.56 179 GLU A N 1
ATOM 1427 C CA . GLU A 1 179 ? -17.972 1.413 19.148 1.00 97.56 179 GLU A CA 1
ATOM 1428 C C . GLU A 1 179 ? -18.047 1.924 17.703 1.00 97.56 179 GLU A C 1
ATOM 1430 O O . GLU A 1 179 ? -17.162 1.639 16.892 1.00 97.56 179 GLU A O 1
ATOM 1435 N N . LYS A 1 180 ? -19.048 2.756 17.378 1.00 97.75 180 LYS A N 1
ATOM 1436 C CA . LYS A 1 180 ? -19.159 3.398 16.055 1.00 97.75 180 LYS A CA 1
ATOM 1437 C C . LYS A 1 180 ? -17.938 4.259 15.734 1.00 97.75 180 LYS A C 1
ATOM 1439 O O . LYS A 1 180 ? -17.470 4.263 14.594 1.00 97.75 180 LYS A O 1
ATOM 1444 N N . SER A 1 181 ? -17.430 5.005 16.714 1.00 97.75 181 SER A N 1
ATOM 1445 C CA . SER A 1 181 ? -16.238 5.842 16.553 1.00 97.75 181 SER A CA 1
ATOM 1446 C C . SER A 1 181 ? -14.983 5.001 16.298 1.00 97.75 181 SER A C 1
ATOM 1448 O O . SER A 1 181 ? -14.266 5.246 15.325 1.00 97.75 181 SER A O 1
ATOM 1450 N N . ALA A 1 182 ? -14.759 3.960 17.105 1.00 97.94 182 ALA A N 1
ATOM 1451 C CA . ALA A 1 182 ? -13.633 3.043 16.944 1.00 97.94 182 ALA A CA 1
ATOM 1452 C C . ALA A 1 182 ? -13.656 2.350 15.573 1.00 97.94 182 ALA A C 1
ATOM 1454 O O . ALA A 1 182 ? -12.643 2.325 14.871 1.00 97.94 182 ALA A O 1
ATOM 1455 N N . LEU A 1 183 ? -14.827 1.861 15.155 1.00 98.19 183 LEU A N 1
ATOM 1456 C CA . LEU A 1 183 ? -15.016 1.240 13.847 1.00 98.19 183 LEU A CA 1
ATOM 1457 C C . LEU A 1 183 ? -14.756 2.226 12.702 1.00 98.19 183 LEU A C 1
ATOM 1459 O O . LEU A 1 183 ? -14.064 1.886 11.746 1.00 98.19 183 LEU A O 1
ATOM 1463 N N . ARG A 1 184 ? -15.257 3.463 12.801 1.00 98.44 184 ARG A N 1
ATOM 1464 C CA . ARG A 1 184 ? -14.990 4.500 11.794 1.00 98.44 184 ARG A CA 1
ATOM 1465 C C . ARG A 1 184 ? -13.492 4.765 11.652 1.00 98.44 184 ARG A C 1
ATOM 1467 O O . ARG A 1 184 ? -13.004 4.819 10.528 1.00 98.44 184 ARG A O 1
ATOM 1474 N N . ASN A 1 185 ? -12.768 4.901 12.761 1.00 98.19 185 ASN A N 1
ATOM 1475 C CA . ASN A 1 185 ? -11.323 5.140 12.732 1.00 98.19 185 ASN A CA 1
ATOM 1476 C C . ASN A 1 185 ? -10.569 3.969 12.087 1.00 98.19 185 ASN A C 1
ATOM 1478 O O . ASN A 1 185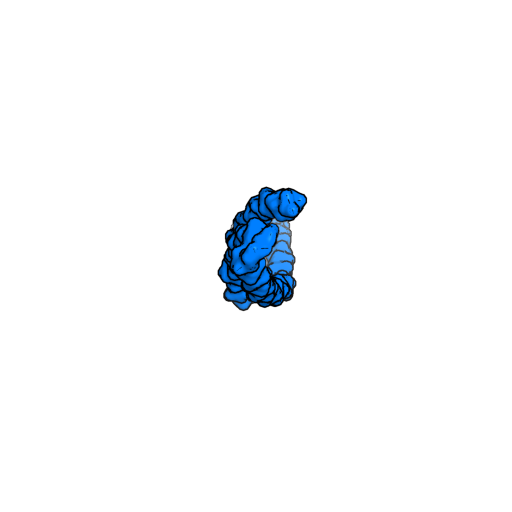 ? -9.684 4.189 11.262 1.00 98.19 185 ASN A O 1
ATOM 1482 N N . LEU A 1 186 ? -10.963 2.734 12.405 1.00 98.44 186 LEU A N 1
ATOM 1483 C CA . LEU A 1 186 ? -10.386 1.530 11.811 1.00 98.44 186 LEU A CA 1
ATOM 1484 C C . LEU A 1 186 ? -10.642 1.440 10.296 1.00 98.44 186 LEU A C 1
ATOM 1486 O O . LEU A 1 186 ? -9.722 1.150 9.536 1.00 98.44 186 LEU A O 1
ATOM 1490 N N . LEU A 1 187 ? -11.864 1.738 9.846 1.00 98.19 187 LEU A N 1
ATOM 1491 C CA . LEU A 1 187 ? -12.224 1.746 8.422 1.00 98.19 187 LEU A CA 1
ATOM 1492 C C . LEU A 1 187 ? -11.502 2.854 7.643 1.00 98.19 187 LEU A C 1
ATOM 1494 O O . LEU A 1 187 ? -11.119 2.664 6.489 1.00 98.19 187 LEU A O 1
ATOM 1498 N N . VAL A 1 188 ? -11.306 4.022 8.262 1.00 98.38 188 VAL A N 1
ATOM 1499 C CA . VAL A 1 188 ? -10.511 5.106 7.669 1.00 98.38 188 VAL A CA 1
ATOM 1500 C C . VAL A 1 188 ? -9.057 4.672 7.511 1.00 98.38 188 VAL A C 1
ATOM 1502 O O . VAL A 1 188 ? -8.477 4.904 6.451 1.00 98.38 188 VAL A O 1
ATOM 1505 N N . GLU A 1 189 ? -8.485 4.017 8.521 1.00 97.94 189 GLU A N 1
ATOM 1506 C CA . GLU A 1 189 ? -7.127 3.475 8.455 1.00 97.94 189 GLU A CA 1
ATOM 1507 C C . GLU A 1 189 ? -7.000 2.447 7.322 1.00 97.94 189 GLU A C 1
ATOM 1509 O O . GLU A 1 189 ? -6.142 2.603 6.454 1.00 97.94 189 GLU A O 1
ATOM 1514 N N . GLU A 1 190 ? -7.895 1.456 7.258 1.00 97.31 190 GLU A N 1
ATOM 1515 C CA . GLU A 1 190 ? -7.929 0.456 6.182 1.00 97.31 190 GLU A CA 1
ATOM 1516 C C . GLU A 1 190 ? -7.979 1.114 4.793 1.00 97.31 190 GLU A C 1
ATOM 1518 O O . GLU A 1 190 ? -7.143 0.837 3.926 1.00 97.31 190 GLU A O 1
ATOM 1523 N N . ARG A 1 191 ? -8.913 2.053 4.596 1.00 98.31 191 ARG A N 1
ATOM 1524 C CA . ARG A 1 191 ? -9.073 2.770 3.326 1.00 98.31 191 ARG A CA 1
ATOM 1525 C C . ARG A 1 191 ? -7.836 3.590 2.968 1.00 98.31 191 ARG A C 1
ATOM 1527 O O . ARG A 1 191 ? -7.448 3.624 1.802 1.00 98.31 191 ARG A O 1
ATOM 1534 N N . THR A 1 192 ? -7.213 4.238 3.949 1.00 98.31 192 THR A N 1
ATOM 1535 C CA . THR A 1 192 ? -6.043 5.101 3.731 1.00 98.31 192 THR A CA 1
ATOM 1536 C C . THR A 1 192 ? -4.866 4.314 3.161 1.00 98.31 192 THR A C 1
ATOM 1538 O O . THR A 1 192 ? -4.206 4.802 2.243 1.00 98.31 192 THR A O 1
ATOM 1541 N N . ARG A 1 193 ? -4.643 3.073 3.617 1.00 98.06 193 ARG A N 1
ATOM 1542 C CA . ARG A 1 193 ? -3.574 2.204 3.084 1.00 98.06 193 ARG A CA 1
ATOM 1543 C C . ARG A 1 193 ? -3.769 1.893 1.605 1.00 98.06 193 ARG A C 1
ATOM 1545 O O . ARG A 1 193 ? -2.837 2.021 0.814 1.00 98.06 193 ARG A O 1
ATOM 1552 N N . ILE A 1 194 ? -4.996 1.543 1.224 1.00 98.25 194 ILE A N 1
ATOM 1553 C CA . ILE A 1 194 ? -5.341 1.235 -0.169 1.00 98.25 194 ILE A CA 1
ATOM 1554 C C . ILE A 1 194 ? -5.285 2.488 -1.046 1.00 98.25 194 ILE A C 1
ATOM 1556 O O . ILE A 1 194 ? -4.780 2.430 -2.165 1.00 98.25 194 ILE A O 1
ATOM 1560 N N . CYS A 1 195 ? -5.748 3.635 -0.543 1.00 98.56 195 CYS A N 1
ATOM 1561 C CA . CYS A 1 195 ? -5.634 4.902 -1.262 1.00 98.56 195 CYS A CA 1
ATOM 1562 C C . CYS A 1 195 ? -4.174 5.306 -1.491 1.00 98.56 195 CYS A C 1
ATOM 1564 O O . CYS A 1 195 ? -3.849 5.749 -2.590 1.00 98.56 195 CYS A O 1
ATOM 1566 N N . LEU A 1 196 ? -3.290 5.119 -0.502 1.00 98.50 196 LEU A N 1
ATOM 1567 C CA . LEU A 1 196 ? -1.856 5.349 -0.689 1.00 98.50 196 LEU A CA 1
ATOM 1568 C C . LEU A 1 196 ? -1.313 4.471 -1.819 1.00 98.50 196 LEU A C 1
ATOM 1570 O O . LEU A 1 196 ? -0.693 4.995 -2.735 1.00 98.50 196 LEU A O 1
ATOM 1574 N N . PHE A 1 197 ? -1.605 3.168 -1.791 1.00 98.62 197 PHE A N 1
ATOM 1575 C CA . PHE A 1 197 ? -1.193 2.243 -2.847 1.00 98.62 197 PHE A CA 1
ATOM 1576 C C . PHE A 1 197 ? -1.685 2.670 -4.236 1.00 98.62 197 PHE A C 1
ATOM 1578 O O . PHE A 1 197 ? -0.886 2.747 -5.166 1.00 98.62 197 PHE A O 1
ATOM 1585 N N . ALA A 1 198 ? -2.971 3.002 -4.377 1.00 98.56 198 ALA A N 1
ATOM 1586 C CA . ALA A 1 198 ? -3.539 3.433 -5.653 1.00 98.56 198 ALA A CA 1
ATOM 1587 C C . ALA A 1 198 ? -2.884 4.725 -6.175 1.00 98.56 198 ALA A C 1
ATOM 1589 O O . ALA A 1 198 ? -2.523 4.806 -7.349 1.00 98.56 198 ALA A O 1
ATOM 1590 N N . ASN A 1 199 ? -2.674 5.709 -5.296 1.00 98.50 199 ASN A N 1
ATOM 1591 C CA . ASN A 1 199 ? -2.024 6.972 -5.651 1.00 98.50 199 ASN A CA 1
ATOM 1592 C C . ASN A 1 199 ? -0.555 6.769 -6.047 1.00 98.50 199 ASN A C 1
ATOM 1594 O O . ASN A 1 199 ? -0.080 7.395 -6.988 1.00 98.50 199 ASN A O 1
ATOM 1598 N N . SER A 1 200 ? 0.144 5.871 -5.353 1.00 98.56 200 SER A N 1
ATOM 1599 C CA . SER A 1 200 ? 1.516 5.465 -5.657 1.00 98.56 200 SER A CA 1
ATOM 1600 C C . SER A 1 200 ? 1.640 4.691 -6.975 1.00 98.56 200 SER A C 1
ATOM 1602 O O . SER A 1 200 ? 2.654 4.792 -7.663 1.00 98.56 200 SER A O 1
ATOM 1604 N N . LEU A 1 201 ? 0.610 3.927 -7.346 1.00 98.44 201 LEU A N 1
ATOM 1605 C CA . LEU A 1 201 ? 0.582 3.145 -8.581 1.00 98.44 201 LEU A CA 1
ATOM 1606 C C . LEU A 1 201 ? 0.294 4.009 -9.818 1.00 98.44 201 LEU A C 1
ATOM 1608 O O . LEU A 1 201 ? 0.853 3.742 -10.879 1.00 98.44 201 LEU A O 1
ATOM 1612 N N . SER A 1 202 ? -0.533 5.050 -9.689 1.00 98.12 202 SER A N 1
ATOM 1613 C CA . SER A 1 202 ? -0.917 5.936 -10.801 1.00 98.12 202 SER A CA 1
ATOM 1614 C C . SER A 1 202 ? 0.261 6.415 -11.670 1.00 98.12 202 SER A C 1
ATOM 1616 O O . SER A 1 202 ? 0.232 6.142 -12.868 1.00 98.12 202 SER A O 1
ATOM 1618 N N . PRO A 1 203 ? 1.331 7.038 -11.127 1.00 97.88 203 PRO A N 1
ATOM 1619 C CA . PRO A 1 203 ? 2.444 7.520 -11.953 1.00 97.88 203 PRO A CA 1
ATOM 1620 C C . PRO A 1 203 ? 3.218 6.394 -12.657 1.00 97.88 203 PRO A C 1
ATOM 1622 O O . PRO A 1 203 ? 3.839 6.622 -13.694 1.00 97.88 203 PRO A O 1
ATOM 1625 N N . VAL A 1 204 ? 3.192 5.172 -12.114 1.00 98.31 204 VAL A N 1
ATOM 1626 C CA . VAL A 1 204 ? 3.812 4.003 -12.755 1.00 98.31 204 VAL A CA 1
ATOM 1627 C C . VAL A 1 204 ? 3.010 3.590 -13.988 1.00 98.31 204 VAL A C 1
ATOM 1629 O O . VAL A 1 204 ? 3.601 3.339 -15.037 1.00 98.31 204 VAL A O 1
ATOM 1632 N N . LEU A 1 205 ? 1.677 3.572 -13.879 1.00 98.00 205 LEU A N 1
ATOM 1633 C CA . LEU A 1 205 ? 0.781 3.254 -14.994 1.00 98.00 205 LEU A CA 1
ATOM 1634 C C . LEU A 1 205 ? 0.856 4.307 -16.104 1.00 98.00 205 LEU A C 1
ATOM 1636 O O . LEU A 1 205 ? 0.879 3.949 -17.279 1.00 98.00 205 LEU A O 1
ATOM 1640 N N . ASP A 1 206 ? 0.961 5.589 -15.748 1.00 97.44 206 ASP A N 1
ATOM 1641 C CA . ASP A 1 206 ? 1.115 6.667 -16.731 1.00 97.44 206 ASP A CA 1
ATOM 1642 C C . ASP A 1 206 ? 2.382 6.463 -17.581 1.00 97.44 206 ASP A C 1
ATOM 1644 O O . ASP A 1 206 ? 2.341 6.521 -18.813 1.00 97.44 206 ASP A O 1
ATOM 1648 N N . LEU A 1 207 ? 3.506 6.126 -16.938 1.00 97.00 207 LEU A N 1
ATOM 1649 C CA . LEU A 1 207 ? 4.765 5.841 -17.633 1.00 97.00 207 LEU A CA 1
ATOM 1650 C C . LEU A 1 207 ? 4.728 4.539 -18.438 1.00 97.00 207 LEU A C 1
ATOM 1652 O O . LEU A 1 207 ? 5.370 4.452 -19.487 1.00 97.00 207 LEU A O 1
ATOM 1656 N N . GLU A 1 208 ? 3.982 3.535 -17.979 1.00 94.81 208 GLU A N 1
ATOM 1657 C CA . GLU A 1 208 ? 3.758 2.305 -18.740 1.00 94.81 208 GLU A CA 1
ATOM 1658 C C . GLU A 1 208 ? 3.005 2.599 -20.045 1.00 94.81 208 GLU A C 1
ATOM 1660 O O . GLU A 1 208 ? 3.430 2.165 -21.119 1.00 94.81 208 GLU A O 1
ATOM 1665 N N . VAL A 1 209 ? 1.947 3.414 -19.984 1.00 94.75 209 VAL A N 1
ATOM 1666 C CA . VAL A 1 209 ? 1.193 3.858 -21.166 1.00 94.75 209 VAL A CA 1
ATOM 1667 C C . VAL A 1 209 ? 2.079 4.670 -22.113 1.00 94.75 209 VAL A C 1
ATOM 1669 O O . VAL A 1 209 ? 2.079 4.418 -23.321 1.00 94.75 209 VAL A O 1
ATOM 1672 N N . GLU A 1 210 ? 2.876 5.608 -21.594 1.00 92.25 210 GLU A N 1
ATOM 1673 C CA . GLU A 1 210 ? 3.834 6.363 -22.411 1.00 92.25 210 GLU A CA 1
ATOM 1674 C C . GLU A 1 210 ? 4.840 5.454 -23.128 1.00 92.25 210 GLU A C 1
ATOM 1676 O O . GLU A 1 210 ? 5.150 5.673 -24.301 1.00 92.25 210 GLU A O 1
ATOM 1681 N N . MET A 1 211 ? 5.344 4.427 -22.439 1.00 91.62 211 MET A N 1
ATOM 1682 C CA . MET A 1 211 ? 6.269 3.458 -23.019 1.00 91.62 211 MET A CA 1
ATOM 1683 C C . MET A 1 211 ? 5.603 2.645 -24.139 1.00 91.62 211 MET A C 1
ATOM 1685 O O . MET A 1 211 ? 6.196 2.481 -25.204 1.00 91.62 211 MET A O 1
ATOM 1689 N N . VAL A 1 212 ? 4.367 2.173 -23.942 1.00 88.38 212 VAL A N 1
ATOM 1690 C CA . VAL A 1 212 ? 3.613 1.420 -24.964 1.00 88.38 212 VAL A CA 1
ATOM 1691 C C . VAL A 1 212 ? 3.317 2.281 -26.196 1.00 88.38 212 VAL A C 1
ATOM 1693 O O . VAL A 1 212 ? 3.461 1.816 -27.331 1.00 88.38 212 VAL A O 1
ATOM 1696 N N . ASN A 1 213 ? 2.963 3.552 -25.998 1.00 88.06 213 ASN A N 1
ATOM 1697 C CA . ASN A 1 213 ? 2.756 4.490 -27.102 1.00 88.06 213 ASN A CA 1
ATOM 1698 C C . ASN A 1 213 ? 4.037 4.686 -27.922 1.00 88.06 213 ASN A C 1
ATOM 1700 O O . ASN A 1 213 ? 3.983 4.765 -29.149 1.00 88.06 213 ASN A O 1
ATOM 1704 N N . GLU A 1 214 ? 5.198 4.675 -27.267 1.00 84.25 214 GLU A N 1
ATOM 1705 C CA . GLU A 1 214 ? 6.486 4.797 -27.944 1.00 84.25 214 GLU A CA 1
ATOM 1706 C C . GLU A 1 214 ? 6.840 3.568 -28.798 1.00 84.25 214 GLU A C 1
ATOM 1708 O O . GLU A 1 214 ? 7.434 3.709 -29.868 1.00 84.25 214 GLU A O 1
ATOM 1713 N N . VAL A 1 215 ? 6.411 2.367 -28.393 1.00 76.88 215 VAL A N 1
ATOM 1714 C CA . VAL A 1 215 ? 6.588 1.134 -29.185 1.00 76.88 215 VAL A CA 1
ATOM 1715 C C . VAL A 1 215 ? 5.828 1.198 -30.512 1.00 76.88 215 VAL A C 1
ATOM 1717 O O . VAL A 1 215 ? 6.307 0.684 -31.524 1.00 76.88 215 VAL A O 1
ATOM 1720 N N . SER A 1 216 ? 4.672 1.865 -30.552 1.00 73.44 216 SER A N 1
ATOM 1721 C CA . SER A 1 216 ? 3.888 2.010 -31.790 1.00 73.44 216 SER A CA 1
ATOM 1722 C C . SER A 1 216 ? 4.671 2.736 -32.890 1.00 73.44 216 SER A C 1
ATOM 1724 O O . SER A 1 216 ? 4.550 2.394 -34.065 1.00 73.44 216 SER A O 1
ATOM 1726 N N . ASN A 1 217 ? 5.570 3.640 -32.501 1.00 70.19 217 ASN A N 1
ATOM 1727 C CA . ASN A 1 217 ? 6.417 4.410 -33.406 1.00 70.19 217 ASN A CA 1
ATOM 1728 C C . ASN A 1 217 ? 7.622 3.614 -33.962 1.00 70.19 217 ASN A C 1
ATOM 1730 O O . ASN A 1 217 ? 8.312 4.094 -34.859 1.00 70.19 217 ASN A O 1
ATOM 1734 N N . LEU A 1 218 ? 7.911 2.409 -33.446 1.00 68.12 218 LEU A N 1
ATOM 1735 C CA . LEU A 1 218 ? 8.949 1.521 -33.998 1.00 68.12 218 LEU A CA 1
ATOM 1736 C C . LEU A 1 218 ? 8.473 0.760 -35.247 1.00 68.12 218 LEU A C 1
ATOM 1738 O O . LEU A 1 218 ? 9.302 0.289 -36.031 1.00 68.12 218 LEU A O 1
ATOM 1742 N N . ARG A 1 219 ? 7.153 0.643 -35.458 1.00 67.00 219 ARG A N 1
ATOM 1743 C CA . ARG A 1 219 ? 6.594 -0.052 -36.631 1.00 67.00 219 ARG A CA 1
ATOM 1744 C C . ARG A 1 219 ? 7.010 0.612 -37.941 1.00 67.00 219 ARG A C 1
ATOM 1746 O O . ARG A 1 219 ? 7.419 -0.090 -38.859 1.00 67.00 219 ARG A O 1
ATOM 1753 N N . GLU A 1 220 ? 7.013 1.942 -37.983 1.00 65.81 220 GLU A N 1
ATOM 1754 C CA . GLU A 1 220 ? 7.414 2.716 -39.167 1.00 65.81 220 GLU A CA 1
ATOM 1755 C C . GLU A 1 220 ? 8.875 2.444 -39.575 1.00 65.81 220 GLU A C 1
ATOM 1757 O O . GLU A 1 220 ? 9.182 2.306 -40.754 1.00 65.81 220 GLU A O 1
ATOM 1762 N N . LEU A 1 221 ? 9.776 2.245 -38.605 1.00 65.62 221 LEU A N 1
ATOM 1763 C CA . LEU A 1 221 ? 11.187 1.923 -38.863 1.00 65.62 221 LEU A CA 1
ATOM 1764 C C . LEU A 1 221 ? 11.418 0.493 -39.349 1.00 65.62 221 LEU A C 1
ATOM 1766 O O . LEU A 1 221 ? 12.396 0.228 -40.045 1.00 65.62 221 LEU A O 1
ATOM 1770 N N . THR A 1 222 ? 10.539 -0.438 -38.979 1.00 65.62 222 THR A N 1
ATOM 1771 C CA . THR A 1 222 ? 10.657 -1.832 -39.425 1.00 65.62 222 THR A CA 1
ATOM 1772 C C . THR A 1 222 ? 10.373 -1.925 -40.923 1.00 65.62 222 THR A C 1
ATOM 1774 O O . THR A 1 222 ? 11.064 -2.645 -41.643 1.00 65.62 222 THR A O 1
ATOM 1777 N N . GLU A 1 223 ? 9.416 -1.141 -41.421 1.00 66.81 223 GLU A N 1
ATOM 1778 C CA . GLU A 1 223 ? 9.127 -1.055 -42.853 1.00 66.81 223 GLU A CA 1
ATOM 1779 C C . GLU A 1 223 ? 10.301 -0.478 -43.648 1.00 66.81 223 GLU A C 1
ATOM 1781 O O . GLU A 1 223 ? 10.619 -1.005 -44.711 1.00 66.81 223 GLU A O 1
ATOM 1786 N N . ASP A 1 224 ? 10.987 0.538 -43.118 1.00 65.12 224 ASP A N 1
ATOM 1787 C CA . ASP A 1 224 ? 12.165 1.132 -43.762 1.00 65.12 224 ASP A CA 1
ATOM 1788 C C . ASP A 1 224 ? 13.313 0.130 -43.932 1.00 65.12 224 ASP A C 1
ATOM 1790 O O . ASP A 1 224 ? 13.993 0.146 -44.953 1.00 65.12 224 ASP A O 1
ATOM 1794 N N . VAL A 1 225 ? 13.519 -0.758 -42.957 1.00 66.75 225 VAL A N 1
ATOM 1795 C CA . VAL A 1 225 ? 14.545 -1.813 -43.035 1.00 66.75 225 VAL A CA 1
ATOM 1796 C C . VAL A 1 225 ? 14.127 -2.936 -43.972 1.00 66.75 225 VAL A C 1
ATOM 1798 O O . VAL A 1 225 ? 14.962 -3.478 -44.682 1.00 66.75 225 VAL A O 1
ATOM 1801 N N . THR A 1 226 ? 12.838 -3.280 -43.994 1.00 66.00 226 THR A N 1
ATOM 1802 C CA . THR A 1 226 ? 12.305 -4.349 -44.860 1.00 66.00 226 THR A CA 1
ATOM 1803 C C . THR A 1 226 ? 12.329 -3.952 -46.343 1.00 66.00 226 THR A C 1
ATOM 1805 O O . THR A 1 226 ? 12.206 -4.808 -47.215 1.00 66.00 226 THR A O 1
ATOM 1808 N N . ARG A 1 227 ? 12.456 -2.652 -46.636 1.00 65.06 227 ARG A N 1
ATOM 1809 C CA . ARG A 1 227 ? 12.539 -2.089 -47.992 1.00 65.06 227 ARG A CA 1
ATOM 1810 C C . ARG A 1 227 ? 13.980 -1.924 -48.511 1.00 65.06 227 ARG A C 1
ATOM 1812 O O . ARG A 1 227 ? 14.121 -1.520 -49.665 1.00 65.06 227 ARG A O 1
ATOM 1819 N N . LEU A 1 228 ? 15.001 -2.190 -47.687 1.00 63.53 228 LEU A N 1
ATOM 1820 C CA . LEU A 1 228 ? 16.418 -2.274 -48.090 1.00 63.53 228 LEU A CA 1
ATOM 1821 C C . LEU A 1 228 ? 16.716 -3.636 -48.727 1.00 63.53 228 LEU A C 1
ATOM 1823 O O . LEU A 1 228 ? 17.495 -3.655 -49.704 1.00 63.53 228 LEU A O 1
#

InterPro domains:
  IPR013606 IMD/I-BAR domain [PF08397] (14-223)
  IPR013606 IMD/I-BAR domain [PS51338] (1-228)
  IPR027267 AH/BAR domain superfamily [G3DSA:1.20.1270.60] (1-228)
  IPR027267 AH/BAR domain superfamily [SSF103657] (1-219)
  IPR030127 I-BAR domain containing protein MTSS1/MTSS2 [PTHR15708] (2-225)

Sequence (228 aa):
MDIEKECTLLGTLFQAIVTDLKASSPVWDDFVNKGIKLHNLLKATTMAMSAFMESIQKIADFTTNTKGSTKDIGIALTRICVRQKQMDNKLKSFTNALLDSLVIPIQERLEEWKKVSNQLEKDHAKEYKRAMHDIKKRNTDTVRLQKKVRKGSKPDLHQQLSSAMHDVNDRFTSLEETEKSALRNLLVEERTRICLFANSLSPVLDLEVEMVNEVSNLRELTEDVTRL

pLDDT: mean 93.19, std 8.2, range [57.5, 98.81]

Foldseek 3Di:
DVLVVLLVVLLVVLVVLLVVLLVCLVVLVVVLVVLVVVLVVLVVVLVVLLVVLVVLLVVLVVQCPDPDPRNLVSVLSNVLSVLVVVLSVLSVVLSVLSVPLANVLSVVCSVVSNVVSVVLVVVLVVVLVVLVVVLVVLVVVLVVLVVVCVVDPDPVSVVVSVVSVVVSVVSSVVSSVVSVVSSVVSVCSVVVSVVSNVRSCVVSVVSVVVSVVSVVVVVVSVVVNVVD

Secondary structure (DSSP, 8-state):
-HHHHHHHHHHHHHHHHHHHHHHTHHHHHHHHHHHHHHHHHHHHHHHHHHHHHHHHHHHHHHHHT-SSTTHHHHHHHHHHHHHHHHHHHHHHHHHHHIIIIIIHHHHTTHHHHHHHHHHHHHHHHHHHHHHHHHHHHHHHHHHHHHHHHHH---HHHHHHHHHHHHHHHHHHHHHHHHHHHHHHHHHHHHHHHHHHHHHHHHHHHHHHHHHHHHHHTTHHHHHHHHT-

Radius of gyration: 34.31 Å; chains: 1; bounding box: 77×18×101 Å

Organism: Ciona savignyi (NCBI:txid51511)